Protein AF-A0A1V4GYP7-F1 (afdb_monomer_lite)

Foldseek 3Di:
DDPVVQVVQLVVLLVVCVVDVPQADLPQFLNRLQRNQCSSRVVPPPFDHGSAFDDQDPDFPWDFPVVQDPDTDTQGADNHQDRVVLRVLRVVLLVQLVVDPDPVSNVVSLVVNLLNQLSSVGGPDCSVVSSVSSSCSSCVVSVHHDDCPVCVVVVSVVVLVSSLSSQVVVCVVPVVPPSNVVSVVVVVVVDDPDPPDD

Organism: Moraxella lacunata (NCBI:txid477)

Sequence (198 aa):
MNQEEIEKLAYLRGLEIAERKDLINQTFDLKHLKSIHTYLFQDSQTERVAGSFRPVREDVHSKNRNETYSVRKPFYYEPLPNESKVDSIIKQANENLGQTQSPKKKIEILSNLYADLDYQHPFVEGNSRTIRTFLEHIAQNHGIELDWRSTAQNKDEFYRARDFEIAKRNNEINPTNDIEAYMLEEAKRYNTQDYIAT

InterPro domains:
  IPR003812 Fido domain [PF02661] (28-138)
  IPR003812 Fido domain [PS51459] (28-185)
  IPR036597 Fido-like domain superfamily [G3DSA:1.10.3290.10] (1-196)
  IPR036597 Fido-like domain superfamily [SSF140931] (5-185)

Radius of gyration: 17.16 Å; chains: 1; bounding box: 41×41×45 Å

Structure (mmCIF, N/CA/C/O backbone):
data_AF-A0A1V4GYP7-F1
#
_entry.id   AF-A0A1V4GYP7-F1
#
loop_
_atom_site.group_PDB
_atom_site.id
_atom_site.type_symbol
_atom_site.label_atom_id
_atom_site.label_alt_id
_atom_site.label_comp_id
_atom_site.label_asym_id
_atom_site.label_entity_id
_atom_site.label_seq_id
_atom_site.pdbx_PDB_ins_code
_atom_site.Cartn_x
_atom_site.Cartn_y
_atom_site.Cartn_z
_atom_site.occupancy
_atom_site.B_iso_or_equiv
_atom_site.auth_seq_id
_atom_site.auth_comp_id
_atom_site.auth_asym_id
_atom_site.auth_atom_id
_atom_site.pdbx_PDB_model_num
ATOM 1 N N . MET A 1 1 ? 1.840 -4.906 -25.917 1.00 78.31 1 MET A N 1
ATOM 2 C CA . MET A 1 1 ? 0.990 -3.930 -25.218 1.00 78.31 1 MET A CA 1
ATOM 3 C C . MET A 1 1 ? 1.853 -2.740 -24.849 1.00 78.31 1 MET A C 1
ATOM 5 O O . MET A 1 1 ? 2.973 -2.959 -24.396 1.00 78.31 1 MET A O 1
ATOM 9 N N . ASN A 1 2 ? 1.407 -1.523 -25.134 1.00 85.06 2 ASN A N 1
ATOM 10 C CA . ASN A 1 2 ? 2.108 -0.310 -24.715 1.00 85.06 2 ASN A CA 1
ATOM 11 C C . ASN A 1 2 ? 1.733 0.063 -23.264 1.00 85.06 2 ASN A C 1
ATOM 13 O O . ASN A 1 2 ? 0.833 -0.534 -22.675 1.00 85.06 2 ASN A O 1
ATOM 17 N N . GLN A 1 3 ? 2.431 1.041 -22.684 1.00 81.69 3 GLN A N 1
ATOM 18 C CA . GLN A 1 3 ? 2.203 1.462 -21.298 1.00 81.69 3 GLN A CA 1
ATOM 19 C C . GLN A 1 3 ? 0.771 1.969 -21.057 1.00 81.69 3 GLN A C 1
ATOM 21 O O . GLN A 1 3 ? 0.163 1.649 -20.042 1.00 81.69 3 GLN A O 1
ATOM 26 N N . GLU A 1 4 ? 0.209 2.722 -22.003 1.00 86.94 4 GLU A N 1
ATOM 27 C CA . GLU A 1 4 ? -1.138 3.291 -21.888 1.00 86.94 4 GLU A CA 1
ATOM 28 C C . GLU A 1 4 ? -2.218 2.196 -21.832 1.00 86.94 4 GLU A C 1
ATOM 30 O O . GLU A 1 4 ? -3.169 2.274 -21.055 1.00 86.94 4 GLU A O 1
ATOM 35 N N . GLU A 1 5 ? -2.067 1.146 -22.637 1.00 88.88 5 GLU A N 1
ATOM 36 C CA . GLU A 1 5 ? -2.944 -0.025 -22.627 1.00 88.88 5 GLU A CA 1
ATOM 37 C C . GLU A 1 5 ? -2.865 -0.777 -21.289 1.00 88.88 5 GLU A C 1
ATOM 39 O O . GLU A 1 5 ? -3.903 -1.134 -20.731 1.00 88.88 5 GLU A O 1
ATOM 44 N N . ILE A 1 6 ? -1.658 -0.954 -20.736 1.00 86.06 6 ILE A N 1
ATOM 45 C CA . ILE A 1 6 ? -1.454 -1.581 -19.418 1.00 86.06 6 ILE A CA 1
ATOM 46 C C . ILE A 1 6 ? -2.142 -0.760 -18.325 1.00 86.06 6 ILE A C 1
ATOM 48 O O . ILE A 1 6 ? -2.836 -1.312 -17.472 1.00 86.06 6 ILE A O 1
ATOM 52 N N . GLU A 1 7 ? -1.997 0.565 -18.359 1.00 87.12 7 GLU A N 1
ATOM 53 C CA . GLU A 1 7 ? -2.627 1.460 -17.390 1.00 87.12 7 GLU A CA 1
ATOM 54 C C . GLU A 1 7 ? -4.156 1.409 -17.453 1.00 87.12 7 GLU A C 1
ATOM 56 O O . GLU A 1 7 ? -4.804 1.363 -16.403 1.00 87.12 7 GLU A O 1
ATOM 61 N N . LYS A 1 8 ? -4.731 1.359 -18.661 1.00 91.44 8 LYS A N 1
ATOM 62 C CA . LYS A 1 8 ? -6.179 1.204 -18.862 1.00 91.44 8 LYS A CA 1
ATOM 63 C C . LYS A 1 8 ? -6.687 -0.125 -18.316 1.00 91.44 8 LYS A C 1
ATOM 65 O O . LYS A 1 8 ? -7.686 -0.134 -17.600 1.00 91.44 8 LYS A O 1
ATOM 70 N N . LEU A 1 9 ? -6.009 -1.235 -18.611 1.00 92.62 9 LEU A N 1
ATOM 71 C CA . LEU A 1 9 ? -6.410 -2.546 -18.096 1.00 92.62 9 LEU A CA 1
ATOM 72 C C . LEU A 1 9 ? -6.295 -2.600 -16.572 1.00 92.62 9 LEU A C 1
ATOM 74 O O . LEU A 1 9 ? -7.254 -2.987 -15.913 1.00 92.62 9 LEU A O 1
ATOM 78 N N . ALA A 1 10 ? -5.194 -2.110 -15.997 1.00 91.38 10 ALA A N 1
ATOM 79 C CA . ALA A 1 10 ? -5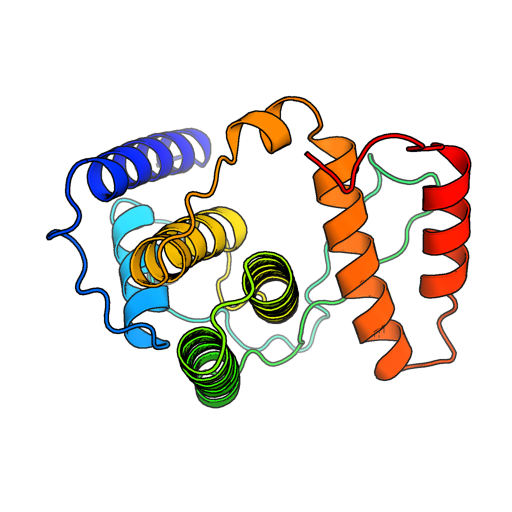.031 -2.054 -14.547 1.00 91.38 10 ALA A CA 1
ATOM 80 C C . ALA A 1 10 ? -6.115 -1.205 -13.862 1.00 91.38 10 ALA A C 1
ATOM 82 O O . ALA A 1 10 ? -6.564 -1.542 -12.766 1.00 91.38 10 ALA A O 1
ATOM 83 N N . TYR A 1 11 ? -6.566 -0.124 -14.505 1.00 91.81 11 TYR A N 1
ATOM 84 C CA . TYR A 1 11 ? -7.702 0.661 -14.024 1.00 91.81 11 TYR A CA 1
ATOM 85 C C . TYR A 1 11 ? -9.004 -0.153 -14.026 1.00 91.81 11 TYR A C 1
ATOM 87 O O . TYR A 1 11 ? -9.684 -0.201 -13.002 1.00 91.81 11 TYR A O 1
ATOM 95 N N . LEU A 1 12 ? -9.317 -0.848 -15.126 1.00 94.88 12 LEU A N 1
ATOM 96 C CA . LEU A 1 12 ? -10.501 -1.712 -15.216 1.00 94.88 12 LEU A CA 1
ATOM 97 C C . LEU A 1 12 ? -10.468 -2.838 -14.172 1.00 94.88 12 LEU A C 1
ATOM 99 O O . LEU A 1 12 ? -11.463 -3.066 -13.490 1.00 94.88 12 LEU A O 1
ATOM 103 N N . ARG A 1 13 ? -9.312 -3.479 -13.965 1.00 95.44 13 ARG A N 1
ATOM 104 C CA . ARG A 1 13 ? -9.128 -4.486 -12.905 1.00 95.44 13 ARG A CA 1
ATOM 105 C C . ARG A 1 13 ? -9.343 -3.913 -11.507 1.00 95.44 13 ARG A C 1
ATOM 107 O O . ARG A 1 13 ? -9.887 -4.598 -10.647 1.00 95.44 13 ARG A O 1
ATOM 114 N N . GLY A 1 14 ? -8.947 -2.662 -11.278 1.00 93.69 14 GLY A N 1
ATOM 115 C CA . GLY A 1 14 ? -9.235 -1.958 -10.029 1.00 93.69 14 GLY A CA 1
ATOM 116 C C . GLY A 1 14 ? -10.736 -1.783 -9.787 1.00 93.69 14 GLY A C 1
ATOM 117 O O . GLY A 1 14 ? -11.198 -2.020 -8.674 1.00 93.69 14 GLY A O 1
ATOM 118 N N . LEU A 1 15 ? -11.500 -1.437 -10.829 1.00 93.56 15 LEU A N 1
ATOM 119 C CA . LEU A 1 15 ? -12.963 -1.347 -10.745 1.00 93.56 15 LEU A CA 1
ATOM 120 C C . LEU A 1 15 ? -13.599 -2.711 -10.445 1.00 93.56 15 LEU A C 1
ATOM 122 O O . LEU A 1 15 ? -14.465 -2.797 -9.580 1.00 93.56 15 LEU A O 1
ATOM 126 N N . GLU A 1 16 ? -13.125 -3.782 -11.087 1.00 95.94 16 GLU A N 1
ATOM 127 C CA . GLU A 1 16 ? -13.601 -5.145 -10.812 1.00 95.94 16 GLU A CA 1
ATOM 128 C C . GLU A 1 16 ? -13.397 -5.536 -9.340 1.00 95.94 16 GLU A C 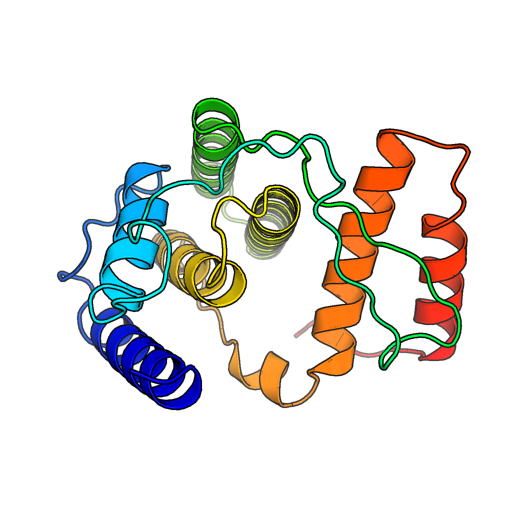1
ATOM 130 O O . GLU A 1 16 ? -14.320 -6.058 -8.718 1.00 95.94 16 GLU A O 1
ATOM 135 N N . ILE A 1 17 ? -12.220 -5.253 -8.764 1.00 95.00 17 ILE A N 1
ATOM 136 C CA . ILE A 1 17 ? -11.942 -5.507 -7.338 1.00 95.00 17 ILE A CA 1
ATOM 137 C C . ILE A 1 17 ? -12.906 -4.712 -6.444 1.00 95.00 17 ILE A C 1
ATOM 139 O O . ILE A 1 17 ? -13.434 -5.259 -5.474 1.00 95.00 17 ILE A O 1
ATOM 143 N N . ALA A 1 18 ? -13.151 -3.438 -6.768 1.00 90.25 18 ALA A N 1
ATOM 144 C CA . ALA A 1 18 ? -14.035 -2.575 -5.988 1.00 90.25 18 ALA A CA 1
ATOM 145 C C . ALA A 1 18 ? -15.497 -3.064 -5.998 1.00 90.25 18 ALA A C 1
ATOM 147 O O . ALA A 1 18 ? -16.177 -2.999 -4.972 1.00 90.25 18 ALA A O 1
ATOM 148 N N . GLU A 1 19 ? -15.971 -3.587 -7.132 1.00 91.62 19 GLU A N 1
ATOM 149 C CA . GLU A 1 19 ? -17.322 -4.143 -7.274 1.00 91.62 19 GLU A CA 1
ATOM 150 C C . GLU A 1 19 ? -17.453 -5.549 -6.672 1.00 91.62 19 GLU A C 1
ATOM 152 O O . GLU A 1 19 ? -18.499 -5.898 -6.117 1.00 91.62 19 GLU A O 1
ATOM 157 N N . ARG A 1 20 ? -16.397 -6.366 -6.758 1.00 91.75 20 ARG A N 1
ATOM 158 C CA . ARG A 1 20 ? -16.410 -7.778 -6.363 1.00 91.75 20 ARG A CA 1
ATOM 159 C C . ARG A 1 20 ? -15.328 -8.109 -5.344 1.00 91.75 20 ARG A C 1
ATOM 161 O O . ARG A 1 20 ? -14.237 -8.585 -5.661 1.00 91.75 20 ARG A O 1
ATOM 168 N N . LYS A 1 21 ? -15.696 -7.962 -4.072 1.00 78.19 21 LYS A N 1
ATOM 169 C CA . LYS A 1 21 ? -14.813 -8.238 -2.927 1.00 78.19 21 LYS A CA 1
ATOM 170 C C . LYS A 1 21 ? -14.395 -9.709 -2.793 1.00 78.19 21 LYS A C 1
ATOM 172 O O . LYS A 1 21 ? -13.440 -9.990 -2.079 1.00 78.19 21 LYS A O 1
ATOM 177 N N . ASP A 1 22 ? -15.092 -10.633 -3.457 1.00 87.31 22 ASP A N 1
ATOM 178 C CA . ASP A 1 22 ? -14.805 -12.074 -3.471 1.00 87.31 22 ASP A CA 1
ATOM 179 C C . ASP A 1 22 ? -13.685 -12.473 -4.446 1.00 87.31 22 ASP A C 1
ATOM 181 O O . ASP A 1 22 ? -13.168 -13.586 -4.351 1.00 87.31 22 ASP A O 1
ATOM 185 N N . LEU A 1 23 ? -13.282 -11.582 -5.364 1.00 93.69 23 LEU A N 1
ATOM 186 C CA . LEU A 1 23 ? -12.232 -11.864 -6.353 1.00 93.69 23 LEU A CA 1
ATOM 187 C C . LEU A 1 23 ? -10.870 -12.140 -5.715 1.00 93.69 23 LEU A C 1
ATOM 189 O O . LEU A 1 23 ? -10.072 -12.911 -6.250 1.00 93.69 23 LEU A O 1
ATOM 193 N N . ILE A 1 24 ? -10.592 -11.492 -4.585 1.00 94.88 24 ILE A N 1
ATOM 194 C CA . ILE A 1 24 ? -9.315 -11.581 -3.888 1.00 94.88 24 ILE A CA 1
ATOM 195 C C . ILE A 1 24 ? -9.586 -11.920 -2.432 1.00 94.88 24 ILE A C 1
ATOM 197 O O . ILE A 1 24 ? -10.289 -11.198 -1.731 1.00 94.88 24 ILE A O 1
ATOM 201 N N . ASN A 1 25 ? -8.975 -13.005 -1.958 1.00 94.50 25 ASN A N 1
ATOM 202 C CA . ASN A 1 25 ? -9.065 -13.366 -0.552 1.00 94.50 25 ASN A CA 1
ATOM 203 C C . ASN A 1 25 ? -8.350 -12.316 0.314 1.00 94.50 25 ASN A C 1
ATOM 205 O O . ASN A 1 25 ? -7.145 -12.092 0.166 1.00 94.50 25 ASN A O 1
ATOM 209 N N . GLN A 1 26 ? -9.091 -11.695 1.229 1.00 94.81 26 GLN A N 1
ATOM 210 C CA . GLN A 1 26 ? -8.607 -10.597 2.060 1.00 94.81 26 GLN A CA 1
ATOM 211 C C . GLN A 1 26 ? -7.942 -11.125 3.336 1.00 94.81 26 GLN A C 1
ATOM 213 O O . GLN A 1 26 ? -8.471 -11.010 4.434 1.00 94.81 26 GLN A O 1
ATOM 218 N N . THR A 1 27 ? -6.764 -11.733 3.194 1.00 96.69 27 THR A N 1
ATOM 219 C CA . THR A 1 27 ? -6.019 -12.330 4.320 1.00 96.69 27 THR A CA 1
ATOM 220 C C . THR A 1 27 ? -5.274 -11.310 5.186 1.00 96.69 27 THR A C 1
ATOM 222 O O . THR A 1 27 ? -4.740 -11.680 6.227 1.00 96.69 27 THR A O 1
ATOM 225 N N . PHE A 1 28 ? -5.255 -10.034 4.778 1.00 97.38 28 PHE A N 1
ATOM 226 C CA . PHE A 1 28 ? -4.572 -8.923 5.468 1.00 97.38 28 PHE A CA 1
ATOM 227 C C . PHE A 1 28 ? -3.120 -9.253 5.856 1.00 97.38 28 PHE A C 1
ATOM 229 O O . PHE A 1 28 ? -2.676 -8.984 6.968 1.00 97.38 28 PHE A O 1
ATOM 236 N N . ASP A 1 29 ? -2.395 -9.842 4.907 1.00 97.81 29 ASP A N 1
ATOM 237 C CA . ASP A 1 29 ? -0.989 -10.238 4.981 1.00 97.81 29 ASP A CA 1
ATOM 238 C C . ASP A 1 29 ? -0.281 -9.917 3.646 1.00 97.81 29 ASP A C 1
ATOM 240 O O . ASP A 1 29 ? -0.873 -9.345 2.720 1.00 97.81 29 ASP A O 1
ATOM 244 N N . LEU A 1 30 ? 0.992 -10.298 3.508 1.00 97.88 30 LEU A N 1
ATOM 245 C CA . LEU A 1 30 ? 1.720 -10.114 2.251 1.00 97.88 30 LEU A CA 1
ATOM 246 C C . LEU A 1 30 ? 1.064 -10.840 1.064 1.00 97.88 30 LEU A C 1
ATOM 248 O O . LEU A 1 30 ? 1.096 -10.336 -0.063 1.00 97.88 30 LEU A O 1
ATOM 252 N N . LYS A 1 31 ? 0.466 -12.017 1.283 1.00 97.44 31 LYS A N 1
ATOM 253 C CA . LYS A 1 31 ? -0.194 -12.782 0.216 1.00 97.44 31 LYS A CA 1
ATOM 254 C C . LYS A 1 31 ? -1.352 -11.985 -0.376 1.00 97.44 31 LYS A C 1
ATOM 256 O O . LYS A 1 31 ? -1.508 -11.967 -1.599 1.00 97.44 31 LYS A O 1
ATOM 261 N N . HIS A 1 32 ? -2.117 -11.294 0.461 1.00 97.94 32 HIS A N 1
ATOM 262 C CA . HIS A 1 32 ? -3.179 -10.401 0.018 1.00 97.94 32 HIS A CA 1
ATOM 263 C C . HIS A 1 32 ? -2.628 -9.249 -0.840 1.00 97.94 32 HIS A C 1
ATOM 265 O O . HIS A 1 32 ? -3.107 -9.046 -1.957 1.00 97.94 32 HIS A O 1
ATOM 271 N N . LEU A 1 33 ? -1.565 -8.566 -0.393 1.00 98.06 33 LEU A N 1
ATOM 272 C CA . LEU A 1 33 ? -0.926 -7.484 -1.159 1.00 98.06 33 LEU A CA 1
ATOM 273 C C . LEU A 1 33 ? -0.429 -7.966 -2.538 1.00 98.06 33 LEU A C 1
ATOM 275 O O . LEU A 1 33 ? -0.694 -7.329 -3.559 1.00 98.06 33 LEU A O 1
ATOM 279 N N . LYS A 1 34 ? 0.250 -9.121 -2.586 1.00 96.75 34 LYS A N 1
ATOM 280 C CA . LYS A 1 34 ? 0.726 -9.733 -3.841 1.00 96.75 34 LYS A CA 1
ATOM 281 C C . LYS A 1 34 ? -0.434 -10.157 -4.743 1.00 96.75 34 LYS A C 1
ATOM 283 O O . LYS A 1 34 ? -0.325 -10.016 -5.958 1.00 96.75 34 LYS A O 1
ATOM 288 N N . SER A 1 35 ? -1.544 -10.635 -4.177 1.00 97.00 35 SER A N 1
ATOM 289 C CA . SER A 1 35 ? -2.732 -11.041 -4.945 1.00 97.00 35 SER A CA 1
ATOM 290 C C . SER A 1 35 ? -3.402 -9.847 -5.624 1.00 97.00 35 SER A C 1
ATOM 292 O O . SER A 1 35 ? -3.755 -9.943 -6.795 1.00 97.00 35 SER A O 1
ATOM 294 N N . ILE A 1 36 ? -3.484 -8.700 -4.940 1.00 97.38 36 ILE A N 1
ATOM 295 C CA . ILE A 1 36 ? -3.946 -7.438 -5.538 1.00 97.38 36 ILE A CA 1
ATOM 296 C C . ILE A 1 36 ? -3.049 -7.044 -6.705 1.00 97.38 36 ILE A C 1
ATOM 298 O O . ILE A 1 36 ? -3.549 -6.827 -7.805 1.00 97.38 36 ILE A O 1
ATOM 302 N N . HIS A 1 37 ? -1.729 -7.007 -6.506 1.00 96.25 37 HIS A N 1
ATOM 303 C CA . HIS A 1 37 ? -0.816 -6.669 -7.597 1.00 96.25 37 HIS A CA 1
ATOM 304 C C . HIS A 1 37 ? -0.937 -7.654 -8.765 1.00 96.25 37 HIS A C 1
ATOM 306 O O . HIS A 1 37 ? -0.919 -7.261 -9.928 1.00 96.25 37 HIS A O 1
ATOM 312 N N . THR A 1 38 ? -1.048 -8.947 -8.466 1.00 94.94 38 THR A N 1
ATOM 313 C CA . THR A 1 38 ? -1.203 -9.982 -9.491 1.00 94.94 38 THR A CA 1
ATOM 314 C C . THR A 1 38 ? -2.450 -9.715 -10.319 1.00 94.94 38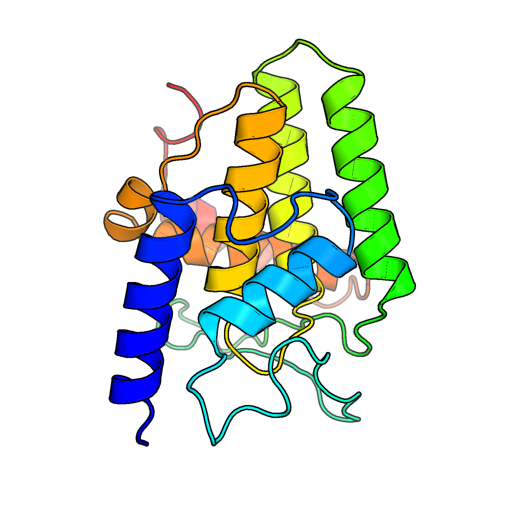 THR A C 1
ATOM 316 O O . THR A 1 38 ? -2.360 -9.691 -11.537 1.00 94.94 38 THR A O 1
ATOM 319 N N . TYR A 1 39 ? -3.585 -9.441 -9.672 1.00 95.69 39 TYR A N 1
ATOM 320 C CA . TYR A 1 39 ? -4.853 -9.203 -10.353 1.00 95.69 39 TYR A CA 1
ATOM 321 C C . TYR A 1 39 ? -4.857 -7.905 -11.168 1.00 95.69 39 TYR A C 1
ATOM 323 O O . TYR A 1 39 ? -5.304 -7.900 -12.314 1.00 95.69 39 TYR A O 1
ATOM 331 N N . LEU A 1 40 ? -4.334 -6.812 -10.602 1.00 94.31 40 LEU A N 1
ATOM 332 C CA . LEU A 1 40 ? -4.276 -5.511 -11.274 1.00 94.31 40 LEU A CA 1
ATOM 333 C C . LEU A 1 40 ? -3.436 -5.557 -12.555 1.00 94.31 40 LEU A C 1
ATOM 335 O O . LEU A 1 40 ? -3.785 -4.910 -13.535 1.00 94.31 40 LEU A O 1
ATOM 339 N N . PHE A 1 41 ? -2.342 -6.320 -12.552 1.00 92.31 41 PHE A N 1
ATOM 340 C CA . PHE A 1 41 ? -1.368 -6.339 -13.646 1.00 92.31 41 PHE A CA 1
ATOM 341 C C . PHE A 1 41 ? -1.338 -7.673 -14.406 1.00 92.31 41 PHE A C 1
ATOM 343 O O . PHE A 1 41 ? -0.395 -7.921 -15.154 1.00 92.31 41 PHE A O 1
ATOM 350 N N . GLN A 1 42 ? -2.362 -8.524 -14.250 1.00 91.00 42 GLN A N 1
ATOM 351 C CA . GLN A 1 42 ? -2.420 -9.864 -14.860 1.00 91.00 42 GLN A CA 1
ATOM 352 C C . GLN A 1 42 ? -2.361 -9.842 -16.392 1.00 91.00 42 GLN A C 1
ATOM 354 O O . GLN A 1 42 ? -1.882 -10.790 -17.008 1.00 91.00 42 GLN A O 1
ATOM 359 N N . ASP A 1 43 ? -2.835 -8.755 -17.003 1.00 88.88 43 ASP A N 1
ATOM 360 C CA . ASP A 1 43 ? -2.866 -8.596 -18.454 1.00 88.88 43 ASP A CA 1
ATOM 361 C C . ASP A 1 43 ? -1.546 -8.016 -19.011 1.00 88.88 43 ASP A C 1
ATOM 363 O O . ASP A 1 43 ? -1.340 -7.986 -20.224 1.00 88.88 43 ASP A O 1
ATOM 367 N N . SER A 1 44 ? -0.623 -7.568 -18.149 1.00 81.44 44 SER A N 1
ATOM 368 C CA . SER A 1 44 ? 0.658 -6.997 -18.576 1.00 81.44 44 SER A CA 1
ATOM 369 C C . SER A 1 44 ? 1.636 -8.079 -19.035 1.00 81.44 44 SER A C 1
ATOM 371 O O . SER A 1 44 ? 1.927 -9.034 -18.320 1.00 81.44 44 SER A O 1
ATOM 373 N N . GLN A 1 45 ? 2.202 -7.896 -20.230 1.00 68.06 45 GLN A N 1
ATOM 374 C CA . GLN A 1 45 ? 3.231 -8.783 -20.795 1.00 68.06 45 GLN A CA 1
ATOM 375 C C . GLN A 1 45 ? 4.661 -8.261 -20.577 1.00 68.06 45 GLN A C 1
ATOM 377 O O . GLN A 1 45 ? 5.627 -8.926 -20.950 1.00 68.06 45 GLN A O 1
ATOM 382 N N . THR A 1 46 ? 4.808 -7.055 -20.024 1.00 63.75 46 THR A N 1
ATOM 383 C CA . THR A 1 46 ? 6.084 -6.325 -19.936 1.00 63.75 46 THR A CA 1
ATOM 384 C C . THR A 1 46 ? 6.552 -6.102 -18.503 1.00 63.75 46 THR A C 1
ATOM 386 O O . THR A 1 46 ? 7.736 -5.846 -18.281 1.00 63.75 46 THR A O 1
ATOM 389 N N . GLU A 1 47 ? 5.659 -6.208 -17.518 1.00 57.41 47 GLU A N 1
ATOM 390 C CA . GLU A 1 47 ? 6.032 -6.080 -16.114 1.00 57.41 47 GLU A CA 1
ATOM 391 C C . GLU A 1 47 ? 6.603 -7.401 -15.590 1.00 57.41 47 GLU A C 1
ATOM 393 O O . GLU A 1 47 ? 6.060 -8.482 -15.813 1.00 57.41 47 GLU A O 1
ATOM 398 N N . ARG A 1 48 ? 7.754 -7.321 -14.915 1.00 59.62 48 ARG A N 1
ATOM 399 C CA . ARG A 1 48 ? 8.439 -8.479 -14.328 1.00 59.62 48 ARG A CA 1
ATOM 400 C C . ARG A 1 48 ? 7.474 -9.177 -13.361 1.00 59.62 48 ARG A C 1
ATOM 402 O O . ARG A 1 48 ? 7.218 -8.629 -12.302 1.00 59.62 48 ARG A O 1
ATOM 409 N N . VAL A 1 49 ? 6.947 -10.336 -13.774 1.00 74.75 49 VAL A N 1
ATOM 410 C CA . VAL A 1 49 ? 6.017 -11.254 -13.078 1.00 74.75 49 VAL A CA 1
ATOM 411 C C . VAL A 1 49 ? 5.114 -10.558 -12.052 1.00 74.75 49 VAL A C 1
ATOM 413 O O . VAL A 1 49 ? 5.520 -10.354 -10.910 1.00 74.75 49 VAL A O 1
ATOM 416 N N . ALA A 1 50 ? 3.873 -10.245 -12.433 1.00 81.00 50 ALA A N 1
ATOM 417 C CA . ALA A 1 50 ? 2.892 -9.625 -11.543 1.00 81.00 50 ALA A CA 1
ATOM 418 C C . ALA A 1 50 ? 2.855 -10.308 -10.158 1.00 81.00 50 ALA A C 1
ATOM 420 O O . ALA A 1 50 ? 2.849 -11.534 -10.047 1.00 81.00 50 ALA A O 1
ATOM 421 N N . GLY A 1 51 ? 2.899 -9.499 -9.097 1.00 80.62 51 GLY A N 1
ATOM 422 C CA . GLY A 1 51 ? 2.967 -9.978 -7.717 1.00 80.62 51 GLY A CA 1
ATOM 423 C C . GLY A 1 51 ? 4.374 -10.340 -7.235 1.00 80.62 51 GLY A C 1
ATOM 424 O O . GLY A 1 51 ? 4.528 -10.648 -6.057 1.00 80.62 51 GLY A O 1
ATOM 425 N N . SER A 1 52 ? 5.404 -10.277 -8.081 1.00 86.75 52 SER A N 1
ATOM 426 C CA . SER A 1 52 ? 6.796 -10.512 -7.677 1.00 86.75 52 SER A CA 1
ATOM 427 C C . SER A 1 52 ? 7.472 -9.224 -7.231 1.00 86.75 52 SER A C 1
ATOM 429 O O . SER A 1 52 ? 7.286 -8.164 -7.829 1.00 86.75 52 SER A O 1
ATOM 431 N N . PHE A 1 53 ? 8.294 -9.318 -6.186 1.00 88.94 53 PHE A N 1
ATOM 432 C CA . PHE A 1 53 ? 9.080 -8.177 -5.736 1.00 88.94 53 PHE A CA 1
ATOM 433 C C . PHE A 1 53 ? 10.080 -7.765 -6.821 1.00 88.94 53 PHE A C 1
ATOM 435 O O . PHE A 1 53 ? 10.602 -8.600 -7.569 1.00 88.94 53 PHE A O 1
ATOM 442 N N . ARG A 1 54 ? 10.371 -6.465 -6.910 1.00 84.31 54 ARG A N 1
ATOM 443 C CA . ARG A 1 54 ? 11.459 -5.974 -7.750 1.00 84.31 54 ARG A CA 1
ATOM 444 C C . ARG A 1 54 ? 12.770 -6.610 -7.280 1.00 84.31 54 ARG A C 1
ATOM 446 O O . ARG A 1 54 ? 12.960 -6.801 -6.078 1.00 84.31 54 ARG A O 1
ATOM 453 N N . PRO A 1 55 ? 13.695 -6.919 -8.200 1.00 76.56 55 PRO A N 1
ATOM 454 C CA . PRO A 1 55 ? 14.980 -7.453 -7.793 1.00 76.56 55 PRO A CA 1
ATOM 455 C C . PRO A 1 55 ? 15.737 -6.426 -6.957 1.00 76.56 55 PRO A C 1
ATOM 457 O O . PRO A 1 55 ? 15.606 -5.213 -7.166 1.00 76.56 55 PRO A O 1
ATOM 460 N N . VAL A 1 56 ? 16.572 -6.945 -6.062 1.00 66.81 56 VAL A N 1
ATOM 461 C CA . VAL A 1 56 ? 17.641 -6.176 -5.433 1.00 66.81 56 VAL A CA 1
ATOM 462 C C . VAL A 1 56 ? 18.472 -5.540 -6.539 1.00 66.81 56 VAL A C 1
ATOM 464 O O . VAL A 1 56 ? 18.906 -6.229 -7.465 1.00 66.81 56 VAL A O 1
ATOM 467 N N . ARG A 1 57 ? 18.666 -4.227 -6.461 1.00 57.53 57 ARG A N 1
ATOM 468 C CA . ARG A 1 57 ? 19.625 -3.536 -7.312 1.00 57.53 57 ARG A CA 1
ATOM 469 C C . ARG A 1 57 ? 20.762 -2.992 -6.458 1.00 57.53 57 ARG A C 1
ATOM 471 O O . ARG A 1 57 ? 20.546 -2.623 -5.309 1.00 57.53 57 ARG A O 1
ATOM 478 N N . GLU A 1 58 ? 21.960 -2.963 -7.032 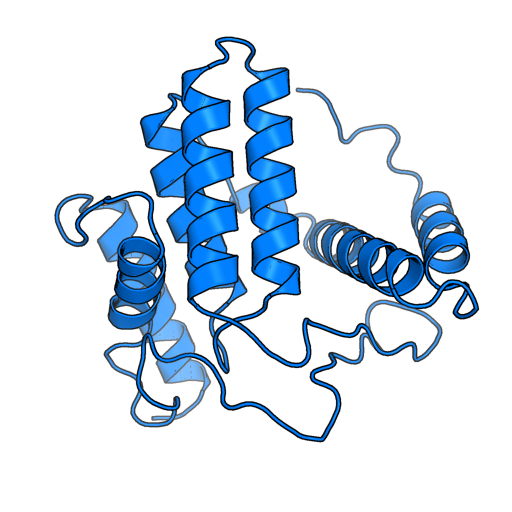1.00 41.16 58 GLU A N 1
ATOM 479 C CA . GLU A 1 58 ? 23.124 -2.295 -6.436 1.00 41.16 58 GLU A CA 1
ATOM 480 C C . GLU A 1 58 ? 23.011 -0.764 -6.547 1.00 41.16 58 GLU A C 1
ATOM 482 O O . GLU A 1 58 ? 23.636 -0.041 -5.774 1.00 41.16 58 GLU A O 1
ATOM 487 N N . ASP A 1 59 ? 22.192 -0.263 -7.484 1.00 46.03 59 ASP A N 1
ATOM 488 C CA . ASP A 1 59 ? 21.868 1.153 -7.622 1.00 46.03 59 ASP A CA 1
ATOM 489 C C . ASP A 1 59 ? 20.649 1.556 -6.780 1.00 46.03 59 ASP A C 1
ATOM 491 O O . ASP A 1 59 ? 19.756 0.771 -6.453 1.00 46.03 59 ASP A O 1
ATOM 495 N N . VAL A 1 60 ? 20.616 2.833 -6.410 1.00 54.41 60 VAL A N 1
ATOM 496 C CA . VAL A 1 60 ? 19.534 3.403 -5.617 1.00 54.41 60 VAL A CA 1
ATOM 497 C C . VAL A 1 60 ? 18.219 3.371 -6.394 1.00 54.41 60 VAL A C 1
ATOM 499 O O . VAL A 1 60 ? 18.078 4.036 -7.426 1.00 54.41 60 VAL A O 1
ATOM 502 N N . HIS A 1 61 ? 17.198 2.720 -5.829 1.00 60.94 61 HIS A N 1
ATOM 503 C CA . HIS A 1 61 ? 15.828 2.921 -6.285 1.00 60.94 61 HIS A CA 1
ATOM 504 C C . HIS A 1 61 ? 15.329 4.285 -5.800 1.00 60.94 61 HIS A C 1
ATOM 506 O O . HIS A 1 61 ? 14.916 4.448 -4.652 1.00 60.94 61 HIS A O 1
ATOM 512 N N . SER A 1 62 ? 15.396 5.278 -6.684 1.00 61.28 62 SER A N 1
ATOM 513 C CA . SER A 1 62 ? 14.925 6.631 -6.408 1.00 61.28 62 SER A CA 1
ATOM 514 C C . SER A 1 62 ? 13.977 7.123 -7.481 1.00 61.28 62 SER A C 1
ATOM 516 O O . SER A 1 62 ? 14.025 6.700 -8.639 1.00 61.28 62 SER A O 1
ATOM 518 N N . LYS A 1 63 ? 13.117 8.065 -7.097 1.00 63.91 63 LYS A N 1
ATOM 519 C CA . LYS A 1 63 ? 12.420 8.906 -8.064 1.00 63.91 63 LYS A CA 1
ATOM 520 C C . LYS A 1 63 ? 12.929 10.335 -7.955 1.00 63.91 63 LYS A C 1
ATOM 522 O O . LYS A 1 63 ? 12.978 10.907 -6.870 1.00 63.91 63 LYS A O 1
ATOM 527 N N . ASN A 1 64 ? 13.274 10.908 -9.104 1.00 58.88 64 ASN A N 1
ATOM 528 C CA . ASN A 1 64 ? 13.532 12.338 -9.225 1.00 58.88 64 ASN A CA 1
ATOM 529 C C . ASN A 1 64 ? 12.185 13.072 -9.306 1.00 58.88 64 ASN A C 1
ATOM 531 O O . ASN A 1 64 ? 11.296 12.644 -10.042 1.00 58.88 64 ASN A O 1
ATOM 535 N N . ARG A 1 65 ? 12.033 14.166 -8.558 1.00 62.06 65 ARG A N 1
ATOM 536 C CA . ARG A 1 65 ? 10.797 14.967 -8.479 1.00 62.06 65 ARG A CA 1
ATOM 537 C C . ARG A 1 65 ? 10.998 16.371 -9.051 1.00 62.06 65 ARG A C 1
ATOM 539 O O . ARG A 1 65 ? 10.657 17.368 -8.425 1.00 62.06 65 ARG A O 1
ATOM 546 N N . ASN A 1 66 ? 11.581 16.437 -10.246 1.00 53.44 66 ASN A N 1
ATOM 547 C CA . ASN A 1 66 ? 11.986 17.694 -10.886 1.00 53.44 66 ASN A CA 1
ATOM 548 C C . ASN A 1 66 ? 10.809 18.640 -11.189 1.00 53.44 66 ASN A C 1
ATOM 550 O O . ASN A 1 66 ? 11.016 19.837 -11.318 1.00 53.44 66 ASN A O 1
ATOM 554 N N . GLU A 1 67 ? 9.595 18.106 -11.321 1.00 53.91 67 GLU A N 1
ATOM 555 C CA . GLU A 1 67 ? 8.386 18.888 -11.615 1.00 53.91 67 GLU A CA 1
ATOM 556 C C . GLU A 1 67 ? 7.698 19.406 -10.343 1.00 53.91 67 GLU A C 1
ATOM 558 O O . GLU A 1 67 ? 6.903 20.337 -10.406 1.00 53.91 67 GLU A O 1
ATOM 563 N N . THR A 1 68 ? 8.012 18.826 -9.179 1.00 56.59 68 THR A N 1
ATOM 564 C CA . THR A 1 68 ? 7.326 19.115 -7.909 1.00 56.59 68 THR A CA 1
ATOM 565 C C . THR A 1 68 ? 8.127 20.056 -7.002 1.00 56.59 68 THR A C 1
ATOM 567 O O . THR A 1 68 ? 7.524 20.772 -6.198 1.00 56.59 68 THR A O 1
ATOM 570 N N . TYR A 1 69 ? 9.461 20.076 -7.139 1.00 60.50 69 TYR A N 1
ATOM 571 C CA . TYR A 1 69 ? 10.377 20.847 -6.289 1.00 60.50 69 TYR A CA 1
ATOM 572 C C . TYR A 1 69 ? 11.427 21.611 -7.100 1.00 60.50 69 TYR A C 1
ATOM 574 O O . TYR A 1 69 ? 11.932 21.124 -8.110 1.00 60.50 69 TYR A O 1
ATOM 582 N N . SER A 1 70 ? 11.837 22.775 -6.591 1.00 54.47 70 SER A N 1
ATOM 583 C CA . SER A 1 70 ? 12.837 23.657 -7.218 1.00 54.47 70 SER A CA 1
ATOM 584 C C . SER A 1 70 ? 14.275 23.117 -7.191 1.00 54.47 70 SER A C 1
ATOM 586 O O . SER A 1 70 ? 15.170 23.731 -7.770 1.00 54.47 70 SER A O 1
ATOM 588 N N . VAL A 1 71 ? 14.534 21.998 -6.501 1.00 53.69 71 VAL A N 1
ATOM 589 C CA . VAL A 1 71 ? 15.868 21.394 -6.365 1.00 53.69 71 VAL A CA 1
ATOM 590 C C . VAL A 1 71 ? 15.796 19.893 -6.633 1.00 53.69 71 VAL A C 1
ATOM 592 O O . VAL A 1 71 ? 14.917 19.192 -6.133 1.00 53.69 71 VAL A O 1
ATOM 595 N N . ARG A 1 72 ? 16.772 19.373 -7.385 1.00 55.09 72 ARG A N 1
ATOM 596 C CA . ARG A 1 72 ? 16.920 17.937 -7.644 1.00 55.09 72 ARG A CA 1
ATOM 597 C C . ARG A 1 72 ? 17.423 17.227 -6.384 1.00 55.09 72 ARG A C 1
ATOM 599 O O . ARG A 1 72 ? 18.630 17.162 -6.158 1.00 55.09 72 ARG A O 1
ATOM 606 N N . LYS A 1 73 ? 16.512 16.678 -5.580 1.00 63.00 73 LYS A N 1
ATOM 607 C CA . LYS A 1 73 ? 16.854 15.750 -4.493 1.00 63.00 73 LYS A CA 1
ATOM 608 C C . LYS A 1 73 ? 16.289 14.351 -4.788 1.00 63.00 73 LYS A C 1
ATOM 610 O O . LYS A 1 73 ? 15.096 14.237 -5.070 1.00 63.00 73 LYS A O 1
ATOM 615 N N . PRO A 1 74 ? 17.122 13.295 -4.782 1.00 63.44 74 PRO A N 1
ATOM 616 C CA . PRO A 1 74 ? 16.636 11.924 -4.893 1.00 63.44 74 PRO A CA 1
ATOM 617 C C . PRO A 1 74 ? 15.926 11.505 -3.599 1.00 63.44 74 PRO A C 1
ATOM 619 O O . PRO A 1 74 ? 16.467 11.676 -2.509 1.00 63.44 74 PRO A O 1
ATOM 622 N N . PHE A 1 75 ? 14.730 10.935 -3.736 1.00 70.12 75 PHE A N 1
ATOM 623 C CA . PHE A 1 75 ? 14.025 10.242 -2.656 1.00 70.12 75 PHE A CA 1
ATOM 624 C C . PHE A 1 75 ? 14.351 8.756 -2.749 1.00 70.12 75 PHE A C 1
ATOM 626 O O . PHE A 1 75 ? 14.125 8.157 -3.803 1.00 70.12 75 PHE A O 1
ATOM 633 N N . TYR A 1 76 ? 14.910 8.182 -1.685 1.00 74.25 76 TYR A N 1
ATOM 634 C CA . TYR A 1 76 ? 15.426 6.816 -1.677 1.00 74.25 76 TYR A CA 1
ATOM 635 C C . TYR A 1 76 ? 14.371 5.881 -1.087 1.00 74.25 76 TYR A C 1
ATOM 637 O O . TYR A 1 76 ? 14.015 6.007 0.083 1.00 74.25 76 TYR A O 1
ATOM 645 N N . TYR A 1 77 ? 13.881 4.933 -1.880 1.00 80.44 77 TYR A N 1
ATOM 646 C CA . TYR A 1 77 ? 13.086 3.820 -1.358 1.00 80.44 77 TYR A CA 1
ATOM 647 C C . TYR A 1 77 ? 14.000 2.791 -0.676 1.00 80.44 77 TYR A C 1
ATOM 649 O O . TYR A 1 77 ? 15.221 2.845 -0.838 1.00 80.44 77 TYR A O 1
ATOM 657 N N . GLU A 1 78 ? 13.419 1.841 0.059 1.00 78.62 78 GLU A N 1
ATOM 658 C CA . GLU A 1 78 ? 14.154 0.722 0.669 1.00 78.62 78 GLU A CA 1
ATOM 659 C C . GLU A 1 78 ? 15.042 0.026 -0.384 1.00 78.62 78 GLU A C 1
ATOM 661 O O . GLU A 1 78 ? 14.508 -0.512 -1.351 1.00 78.62 78 GLU A O 1
ATOM 666 N N . PRO A 1 79 ? 16.379 0.005 -0.283 1.00 71.31 79 PRO A N 1
ATOM 667 C CA . PRO A 1 79 ? 17.217 -0.620 -1.310 1.00 71.31 79 PRO A CA 1
ATOM 668 C C . PRO A 1 79 ? 16.924 -2.119 -1.479 1.00 71.31 79 PRO A C 1
ATOM 670 O O . PRO A 1 79 ? 16.939 -2.624 -2.608 1.00 71.31 79 PRO A O 1
ATOM 673 N N . LEU A 1 80 ? 16.589 -2.811 -0.384 1.00 76.06 80 LEU A N 1
ATOM 674 C CA . LEU A 1 80 ? 16.410 -4.261 -0.330 1.00 76.06 80 LEU A CA 1
ATOM 675 C C . LEU A 1 80 ? 14.989 -4.624 0.133 1.00 76.06 80 LEU A C 1
ATOM 677 O O . LEU A 1 80 ? 14.789 -4.941 1.308 1.00 76.06 80 LEU A O 1
ATOM 681 N N . PRO A 1 81 ? 13.981 -4.602 -0.762 1.00 74.00 81 PRO A N 1
ATOM 682 C CA . PRO A 1 81 ? 12.616 -4.935 -0.378 1.00 74.00 81 PRO A CA 1
ATOM 683 C C . PRO A 1 81 ? 12.567 -6.384 0.114 1.00 74.00 81 PRO A C 1
ATOM 685 O O . PRO A 1 81 ? 12.970 -7.314 -0.586 1.00 74.00 81 PRO A O 1
ATOM 688 N N . ASN A 1 82 ? 12.083 -6.572 1.338 1.00 86.75 82 ASN A N 1
ATOM 689 C CA . ASN A 1 82 ? 12.108 -7.854 2.031 1.00 86.75 82 ASN A CA 1
ATOM 690 C C . ASN A 1 82 ? 10.677 -8.323 2.314 1.00 86.75 82 ASN A C 1
ATOM 692 O O . ASN A 1 82 ? 9.921 -7.640 3.003 1.00 86.75 82 ASN A O 1
ATOM 696 N N . GLU A 1 83 ? 10.309 -9.498 1.795 1.00 93.81 83 GLU A N 1
ATOM 697 C CA . GLU A 1 83 ? 8.961 -10.058 1.960 1.00 93.81 83 GLU A CA 1
ATOM 698 C C . GLU A 1 83 ? 8.573 -10.200 3.441 1.00 93.81 83 GLU A C 1
ATOM 700 O O . GLU A 1 83 ? 7.514 -9.723 3.841 1.00 93.81 83 GLU A O 1
ATOM 705 N N . SER A 1 84 ? 9.450 -10.754 4.282 1.00 94.75 84 SER A N 1
ATOM 706 C CA . SER A 1 84 ? 9.193 -10.904 5.721 1.00 94.75 84 SER A CA 1
ATOM 707 C C . SER A 1 84 ? 9.002 -9.559 6.427 1.00 94.75 84 SER A C 1
ATOM 709 O O . SER A 1 84 ? 8.180 -9.451 7.336 1.00 94.75 84 SER A O 1
ATOM 711 N N . LYS A 1 85 ? 9.734 -8.517 6.011 1.00 94.00 85 LYS A N 1
ATOM 712 C CA . LYS A 1 85 ? 9.580 -7.165 6.563 1.00 94.00 85 LYS A CA 1
ATOM 713 C C . LYS A 1 85 ? 8.231 -6.561 6.182 1.00 94.00 85 LYS A C 1
ATOM 715 O O . LYS A 1 85 ? 7.544 -6.044 7.059 1.00 94.00 85 LYS A O 1
ATOM 720 N N . VAL A 1 86 ? 7.844 -6.655 4.909 1.00 96.44 86 VAL A N 1
ATOM 721 C CA . VAL A 1 86 ? 6.543 -6.169 4.420 1.00 96.44 86 VAL A CA 1
ATOM 722 C C . VAL A 1 86 ? 5.396 -6.914 5.104 1.00 96.44 86 VAL A C 1
ATOM 724 O O . VAL A 1 86 ? 4.453 -6.283 5.575 1.00 96.44 86 VAL A O 1
ATOM 727 N N . ASP A 1 87 ? 5.494 -8.237 5.228 1.00 98.00 87 ASP A N 1
ATOM 728 C CA . ASP A 1 87 ? 4.494 -9.052 5.922 1.00 98.00 87 ASP A CA 1
ATOM 729 C C . ASP A 1 87 ? 4.363 -8.661 7.402 1.00 98.00 87 ASP A C 1
ATOM 731 O O . ASP A 1 87 ? 3.256 -8.517 7.918 1.00 98.00 87 ASP A O 1
ATOM 735 N N . SER A 1 88 ? 5.491 -8.413 8.076 1.00 97.94 88 SER A N 1
ATOM 736 C CA . SER A 1 88 ? 5.511 -7.959 9.469 1.00 97.94 88 SER A CA 1
ATOM 737 C C . SER A 1 88 ? 4.853 -6.588 9.651 1.00 97.94 88 SER A C 1
ATOM 739 O O . SER A 1 88 ? 4.051 -6.435 10.570 1.00 97.94 88 SER A O 1
ATOM 741 N N . ILE A 1 89 ? 5.141 -5.624 8.765 1.00 97.81 89 ILE A N 1
ATOM 742 C CA . ILE A 1 89 ? 4.506 -4.292 8.761 1.00 97.81 89 ILE A CA 1
ATOM 743 C C . ILE A 1 89 ? 2.983 -4.435 8.652 1.00 97.81 89 ILE A C 1
ATOM 745 O O . ILE A 1 89 ? 2.239 -3.854 9.443 1.00 97.81 89 ILE A O 1
ATOM 749 N N . ILE A 1 90 ? 2.519 -5.245 7.696 1.00 98.56 90 ILE A N 1
ATOM 750 C CA . ILE A 1 90 ? 1.091 -5.459 7.451 1.00 98.56 90 ILE A CA 1
ATOM 751 C C . ILE A 1 90 ? 0.412 -6.095 8.669 1.00 98.56 90 ILE A C 1
ATOM 753 O O . ILE A 1 90 ? -0.609 -5.586 9.137 1.00 98.56 90 ILE A O 1
ATOM 757 N N . LYS A 1 91 ? 0.978 -7.186 9.199 1.00 98.31 91 LYS A N 1
ATOM 758 C CA . LYS A 1 91 ? 0.414 -7.904 10.350 1.00 98.31 91 LYS A CA 1
ATOM 759 C C . LYS A 1 91 ? 0.330 -7.010 11.580 1.00 98.31 91 LYS A C 1
ATOM 761 O O . LYS A 1 91 ? -0.729 -6.932 12.194 1.00 98.31 91 LYS A O 1
ATOM 766 N N . GLN A 1 92 ? 1.398 -6.269 11.875 1.00 98.44 92 GLN A N 1
ATOM 767 C CA . GLN A 1 92 ? 1.426 -5.343 13.003 1.00 98.44 92 GLN A CA 1
ATOM 768 C C . GLN A 1 92 ? 0.371 -4.237 12.858 1.00 98.44 92 GLN A C 1
ATOM 770 O O . GLN A 1 92 ? -0.328 -3.921 13.821 1.00 98.44 92 GLN A O 1
ATOM 775 N N . ALA A 1 93 ? 0.213 -3.656 11.665 1.00 98.44 93 ALA A N 1
ATOM 776 C CA . ALA A 1 93 ? -0.823 -2.656 11.425 1.00 98.44 93 ALA A CA 1
ATOM 777 C C . ALA A 1 93 ? -2.235 -3.240 11.602 1.00 98.44 93 ALA A C 1
ATOM 779 O O . ALA A 1 93 ? -3.074 -2.623 12.259 1.00 98.44 93 ALA A O 1
ATOM 780 N N . ASN A 1 94 ? -2.488 -4.442 11.076 1.00 98.50 94 ASN A N 1
ATOM 781 C CA . ASN A 1 94 ? -3.780 -5.115 11.205 1.00 98.50 94 ASN A CA 1
ATOM 782 C C . ASN A 1 94 ? -4.127 -5.448 12.668 1.00 98.50 94 ASN A C 1
ATOM 784 O O . ASN A 1 94 ? -5.250 -5.206 13.111 1.00 98.50 94 ASN A O 1
ATOM 788 N N . GLU A 1 95 ? -3.156 -5.951 13.435 1.00 98.25 95 GLU A N 1
ATOM 789 C CA . GLU A 1 95 ? -3.302 -6.208 14.872 1.00 98.25 95 GLU A CA 1
ATOM 790 C C . GLU A 1 95 ? -3.616 -4.919 15.642 1.00 98.25 95 GLU A C 1
ATOM 792 O O . GLU A 1 95 ? -4.585 -4.871 16.401 1.00 98.25 95 GLU A O 1
ATOM 797 N N . ASN A 1 96 ? -2.852 -3.850 15.400 1.00 98.25 96 ASN A N 1
ATOM 798 C CA . ASN A 1 96 ? -3.051 -2.555 16.053 1.00 98.25 96 ASN A CA 1
ATOM 799 C C . ASN A 1 96 ? -4.427 -1.944 15.738 1.00 98.25 96 ASN A C 1
ATOM 801 O O . ASN A 1 96 ? -5.040 -1.331 16.614 1.00 98.25 96 ASN A O 1
ATOM 805 N N . LEU A 1 97 ? -4.933 -2.117 14.511 1.00 98.25 97 LEU A N 1
ATOM 806 C CA . LEU A 1 97 ? -6.282 -1.682 14.134 1.00 98.25 97 LEU A CA 1
ATOM 807 C C . LEU A 1 97 ? -7.361 -2.420 14.937 1.00 98.25 97 LEU A C 1
ATOM 809 O O . LEU A 1 97 ? -8.304 -1.785 15.411 1.00 98.25 97 LEU A O 1
ATOM 813 N N . GLY A 1 98 ? -7.189 -3.727 15.160 1.00 97.31 98 GLY A N 1
ATOM 814 C CA . GLY A 1 98 ? -8.104 -4.537 15.972 1.00 97.31 98 GLY A CA 1
ATOM 815 C C . GLY A 1 98 ? -8.096 -4.189 17.466 1.00 97.31 98 GLY A C 1
ATOM 816 O O . GLY A 1 98 ? -9.062 -4.473 18.171 1.00 97.31 98 GLY A O 1
ATOM 817 N N . GLN A 1 99 ? -7.034 -3.543 17.955 1.00 97.94 99 GLN A N 1
ATOM 818 C CA . GLN A 1 99 ? -6.878 -3.159 19.363 1.00 97.94 99 GLN A CA 1
ATOM 819 C C . GLN A 1 99 ? -7.477 -1.787 19.705 1.00 97.94 99 GLN A C 1
ATOM 821 O O . GLN A 1 99 ? -7.498 -1.404 20.876 1.00 97.94 99 GLN A O 1
ATOM 826 N N . THR A 1 100 ? -7.970 -1.025 18.723 1.00 96.69 100 THR A N 1
ATOM 827 C CA . THR A 1 100 ? -8.492 0.327 18.957 1.00 96.69 100 THR A CA 1
ATOM 828 C C . THR A 1 100 ? -9.870 0.551 18.349 1.00 96.69 100 THR A C 1
ATOM 830 O O . THR A 1 100 ? -10.172 0.135 17.235 1.00 96.69 100 THR A O 1
ATOM 833 N N . GLN A 1 101 ? -10.715 1.279 19.078 1.00 94.50 101 GLN A N 1
ATOM 834 C CA . GLN A 1 101 ? -12.011 1.757 18.584 1.00 94.50 101 GLN A CA 1
ATOM 835 C C . GLN A 1 101 ? -11.974 3.235 18.175 1.00 94.50 101 GLN A C 1
ATOM 837 O O . GLN A 1 101 ? -12.941 3.740 17.617 1.00 94.50 101 GLN A O 1
ATOM 842 N N . SER A 1 102 ? -10.864 3.940 18.427 1.00 96.62 102 SER A N 1
ATOM 843 C CA . SER A 1 102 ? -10.739 5.366 18.116 1.00 96.62 102 SER A CA 1
ATOM 844 C C . SER A 1 102 ? -10.573 5.582 16.608 1.00 96.62 102 SER A C 1
ATOM 846 O O . SER A 1 102 ? -9.559 5.140 16.058 1.00 96.62 102 SER A O 1
ATOM 848 N N . PRO A 1 103 ? -11.485 6.315 15.934 1.00 93.50 103 PRO A N 1
ATOM 849 C CA . PRO A 1 103 ? -11.348 6.614 14.508 1.00 93.50 103 PRO A CA 1
ATOM 850 C C . PRO A 1 103 ? -10.031 7.326 14.194 1.00 93.50 103 PRO A C 1
ATOM 852 O O . PRO A 1 103 ? -9.317 6.936 13.275 1.00 93.50 103 PRO A O 1
ATOM 855 N N . LYS A 1 104 ? -9.639 8.294 15.033 1.00 95.06 104 LYS A N 1
ATOM 856 C CA . LYS A 1 104 ? -8.366 9.010 14.895 1.00 95.06 104 LYS A CA 1
ATOM 857 C C . LYS A 1 104 ? -7.171 8.057 14.933 1.00 95.06 104 LYS A C 1
ATOM 859 O O . LYS A 1 104 ? -6.262 8.191 14.120 1.00 95.06 104 LYS A O 1
ATOM 864 N N . LYS A 1 105 ? -7.170 7.084 15.854 1.00 96.75 105 LYS A N 1
ATOM 865 C CA . LYS A 1 105 ? -6.061 6.127 15.956 1.00 96.75 105 LYS A CA 1
ATOM 866 C C . LYS A 1 105 ? -6.041 5.155 14.779 1.00 96.75 105 LYS A C 1
ATOM 868 O O . LYS A 1 105 ? -4.962 4.831 14.297 1.00 96.75 105 LYS A O 1
ATOM 873 N N . LYS A 1 106 ? -7.210 4.734 14.283 1.00 97.19 106 LYS A N 1
ATOM 874 C CA . LYS A 1 106 ? -7.307 3.919 13.063 1.00 97.19 106 LYS A CA 1
ATOM 875 C C . LYS A 1 106 ? -6.732 4.652 11.852 1.00 97.19 106 LYS A C 1
ATOM 877 O O . LYS A 1 106 ? -5.919 4.075 11.141 1.00 97.19 106 LYS A O 1
ATOM 882 N N . ILE A 1 107 ? -7.088 5.925 11.668 1.00 94.81 107 ILE A N 1
ATOM 883 C CA . ILE A 1 107 ? -6.545 6.770 10.594 1.00 94.81 107 ILE A CA 1
ATOM 884 C C . ILE A 1 107 ? -5.023 6.885 10.717 1.00 94.81 107 ILE A C 1
ATOM 886 O O . ILE A 1 107 ? -4.321 6.683 9.737 1.00 94.81 107 ILE A O 1
ATOM 890 N N . GLU A 1 108 ? -4.499 7.131 11.919 1.00 95.38 108 GLU A N 1
ATOM 891 C CA . GLU A 1 108 ? -3.051 7.192 12.156 1.00 95.38 108 GLU A CA 1
ATOM 892 C C . GLU A 1 108 ? -2.344 5.881 11.763 1.00 95.38 108 GLU A C 1
ATOM 894 O O . GLU A 1 108 ? -1.319 5.910 11.084 1.00 95.38 108 GLU A O 1
ATOM 899 N N . ILE A 1 109 ? -2.905 4.725 12.137 1.00 98.06 109 ILE A N 1
ATOM 900 C CA . ILE A 1 109 ? -2.342 3.414 11.783 1.00 98.06 109 ILE A CA 1
ATOM 901 C C . ILE A 1 109 ? -2.384 3.185 10.266 1.00 98.06 109 ILE A C 1
ATOM 903 O O . ILE A 1 109 ? -1.392 2.732 9.699 1.00 98.06 109 ILE A O 1
ATOM 907 N N . LEU A 1 110 ? -3.495 3.518 9.601 1.00 97.31 110 LEU A N 1
ATOM 908 C CA . LEU A 1 110 ? -3.636 3.389 8.145 1.00 97.31 110 LEU A CA 1
ATOM 909 C C . LEU A 1 110 ? -2.659 4.306 7.394 1.00 97.31 110 LEU A C 1
ATOM 911 O O . LEU A 1 110 ? -2.032 3.868 6.431 1.00 97.31 110 LEU A O 1
ATOM 915 N N . SER A 1 111 ? -2.479 5.545 7.854 1.00 94.69 111 SER A N 1
ATOM 916 C CA . SER A 1 111 ? -1.511 6.487 7.282 1.00 94.69 111 SER A CA 1
ATOM 917 C C . SER A 1 111 ? -0.073 5.990 7.434 1.00 94.69 111 SER A C 1
ATOM 919 O O . SER A 1 111 ? 0.692 6.024 6.470 1.00 94.69 111 SER A O 1
ATOM 921 N N . ASN A 1 112 ? 0.285 5.462 8.609 1.00 95.56 112 ASN A N 1
ATOM 922 C CA . ASN A 1 112 ? 1.607 4.873 8.835 1.00 95.56 112 ASN A CA 1
ATOM 923 C C . ASN A 1 112 ? 1.827 3.634 7.958 1.00 95.56 112 ASN A C 1
ATOM 925 O O . ASN A 1 112 ? 2.873 3.515 7.324 1.00 95.56 112 ASN A O 1
ATOM 929 N N . LEU A 1 113 ? 0.819 2.762 7.841 1.00 97.62 113 LEU A N 1
ATOM 930 C CA . LEU A 1 113 ? 0.863 1.599 6.956 1.00 97.62 113 LEU A CA 1
ATOM 931 C C . LEU A 1 113 ? 1.060 2.007 5.487 1.00 97.62 113 LEU A C 1
ATOM 933 O O . LEU A 1 113 ? 1.879 1.402 4.797 1.00 97.62 113 LEU A O 1
ATOM 937 N N . TYR A 1 114 ? 0.353 3.039 5.008 1.00 96.31 114 TYR A N 1
ATOM 938 C CA . TYR A 1 114 ? 0.570 3.586 3.664 1.00 96.31 114 TYR A CA 1
ATOM 939 C C . TYR A 1 114 ? 2.027 4.011 3.483 1.00 96.31 114 TYR A C 1
ATOM 941 O O . TYR A 1 114 ? 2.671 3.609 2.514 1.00 96.31 114 TYR A O 1
ATOM 949 N N . ALA A 1 115 ? 2.543 4.821 4.408 1.00 92.19 115 ALA A N 1
ATOM 950 C CA . ALA A 1 115 ? 3.878 5.392 4.313 1.00 92.19 115 ALA A CA 1
ATOM 951 C C . ALA A 1 115 ? 4.977 4.315 4.369 1.00 92.19 115 ALA A C 1
ATOM 953 O O . ALA A 1 115 ? 5.930 4.368 3.591 1.00 92.19 115 ALA A O 1
ATOM 954 N N . ASP A 1 116 ? 4.813 3.295 5.214 1.00 94.44 116 ASP A N 1
ATOM 955 C CA . ASP A 1 116 ? 5.742 2.168 5.301 1.00 94.44 116 ASP A CA 1
ATOM 956 C C . ASP A 1 116 ? 5.748 1.334 4.018 1.00 94.44 116 ASP A C 1
ATOM 958 O O . ASP A 1 116 ? 6.816 1.041 3.478 1.00 94.44 116 ASP A O 1
ATOM 962 N N . LEU A 1 117 ? 4.576 0.988 3.479 1.00 95.44 117 LEU A N 1
ATOM 963 C CA . LEU A 1 117 ? 4.491 0.236 2.225 1.00 95.44 117 LEU A CA 1
ATOM 964 C C . LEU A 1 117 ? 5.008 1.045 1.029 1.00 95.44 117 LEU A C 1
ATOM 966 O O . LEU A 1 117 ? 5.668 0.487 0.148 1.00 95.44 117 LEU A O 1
ATOM 970 N N . ASP A 1 118 ? 4.744 2.354 0.995 1.00 92.69 118 ASP A N 1
ATOM 971 C CA . ASP A 1 118 ? 5.233 3.230 -0.069 1.00 92.69 118 ASP A CA 1
ATOM 972 C C . ASP A 1 118 ? 6.759 3.357 -0.040 1.00 92.69 118 ASP A C 1
ATOM 974 O O . ASP A 1 118 ? 7.388 3.338 -1.100 1.00 92.69 118 ASP A O 1
ATOM 978 N N . TYR A 1 119 ? 7.348 3.412 1.160 1.00 90.88 119 TYR A N 1
ATOM 979 C CA . TYR A 1 119 ? 8.795 3.392 1.363 1.00 90.88 119 TYR A CA 1
ATOM 980 C C . TYR A 1 119 ? 9.429 2.057 0.948 1.00 90.88 119 TYR A C 1
ATOM 982 O O . TYR A 1 119 ? 10.464 2.052 0.278 1.00 90.88 119 TYR A O 1
ATOM 990 N N . GLN A 1 120 ? 8.803 0.925 1.296 1.00 90.81 120 GLN A N 1
ATOM 991 C CA . GLN A 1 120 ? 9.276 -0.403 0.885 1.00 90.81 120 GLN A CA 1
ATOM 992 C C . GLN A 1 120 ? 9.268 -0.564 -0.645 1.00 90.81 120 GLN A C 1
ATOM 994 O O . GLN A 1 120 ? 10.170 -1.188 -1.212 1.00 90.81 120 GLN A O 1
ATOM 999 N N . HIS A 1 121 ? 8.274 0.027 -1.319 1.00 90.00 121 HIS A N 1
ATOM 1000 C CA . HIS A 1 121 ? 8.137 0.046 -2.780 1.00 90.00 121 HIS A CA 1
ATOM 1001 C C . HIS A 1 121 ? 8.420 -1.333 -3.420 1.00 90.00 121 HIS A C 1
ATOM 1003 O O . HIS A 1 121 ? 9.359 -1.467 -4.216 1.00 90.00 121 HIS A O 1
ATOM 1009 N N . PRO A 1 122 ? 7.695 -2.393 -3.011 1.00 90.88 122 PRO A N 1
ATOM 1010 C CA . PRO A 1 122 ? 8.110 -3.773 -3.251 1.00 90.88 122 PRO A CA 1
ATOM 1011 C C . PRO A 1 122 ? 8.079 -4.194 -4.720 1.00 90.88 122 PRO A C 1
ATOM 1013 O O . PRO A 1 122 ? 8.832 -5.084 -5.093 1.00 90.88 122 PRO A O 1
ATOM 1016 N N . PHE A 1 123 ? 7.254 -3.581 -5.566 1.00 90.81 123 PHE A N 1
ATOM 1017 C CA . PHE A 1 123 ? 7.084 -3.971 -6.969 1.00 90.81 123 PHE A CA 1
ATOM 1018 C C . PHE A 1 123 ? 7.872 -3.062 -7.922 1.00 90.81 123 PHE A C 1
ATOM 1020 O O . PHE A 1 123 ? 8.289 -1.964 -7.549 1.00 90.81 123 PHE A O 1
ATOM 1027 N N . VAL A 1 124 ? 8.090 -3.506 -9.165 1.00 85.31 124 VAL A N 1
ATOM 1028 C CA . VAL A 1 124 ? 8.786 -2.699 -10.192 1.00 85.31 124 VAL A CA 1
ATOM 1029 C C . VAL A 1 124 ? 7.966 -1.467 -10.564 1.00 85.31 124 VAL A C 1
ATOM 1031 O O . VAL A 1 124 ? 8.503 -0.366 -10.671 1.00 85.31 124 VAL A O 1
ATOM 1034 N N . GLU A 1 125 ? 6.664 -1.663 -10.723 1.00 85.31 125 GLU A N 1
ATOM 1035 C CA . GLU A 1 125 ? 5.678 -0.636 -11.005 1.00 85.31 125 GLU A CA 1
ATOM 1036 C C . GLU A 1 125 ? 4.387 -0.970 -10.237 1.00 85.31 125 GLU A C 1
ATOM 1038 O O . GLU A 1 125 ? 4.329 -1.940 -9.493 1.00 85.31 125 GLU A O 1
ATOM 1043 N N . GLY A 1 126 ? 3.375 -0.106 -10.284 1.00 89.38 126 GLY A N 1
ATOM 1044 C CA . GLY A 1 126 ? 2.060 -0.451 -9.746 1.00 89.38 126 GLY A CA 1
ATOM 1045 C C . GLY A 1 126 ? 1.912 -0.332 -8.229 1.00 89.38 126 GLY A C 1
ATOM 1046 O O . GLY A 1 126 ? 0.792 -0.465 -7.733 1.00 89.38 126 GLY A O 1
ATOM 1047 N N . ASN A 1 127 ? 2.981 0.017 -7.500 1.00 92.50 127 ASN A N 1
ATOM 1048 C CA . ASN A 1 127 ? 2.979 0.154 -6.036 1.00 92.50 127 ASN A CA 1
ATOM 1049 C C . ASN A 1 127 ? 1.823 1.018 -5.519 1.00 92.50 127 ASN A C 1
ATOM 1051 O O . ASN A 1 127 ? 1.019 0.549 -4.724 1.00 92.50 127 ASN A O 1
ATOM 1055 N N . SER A 1 128 ? 1.662 2.251 -6.012 1.00 91.06 128 SER A N 1
ATOM 1056 C CA . SER A 1 128 ? 0.610 3.143 -5.500 1.00 91.06 128 SER A CA 1
ATOM 1057 C C . SER A 1 128 ? -0.811 2.631 -5.755 1.00 91.06 128 SER A C 1
ATOM 1059 O O . SER A 1 128 ? -1.683 2.869 -4.931 1.00 91.06 128 SER A O 1
ATOM 1061 N N . ARG A 1 129 ? -1.062 1.932 -6.870 1.00 92.38 129 ARG A N 1
ATOM 1062 C CA . ARG A 1 129 ? -2.381 1.337 -7.160 1.00 92.38 129 ARG A CA 1
ATOM 1063 C C . ARG A 1 129 ? -2.648 0.170 -6.211 1.00 92.38 129 ARG A C 1
ATOM 1065 O O . ARG A 1 129 ? -3.655 0.168 -5.519 1.00 92.38 129 ARG A O 1
ATOM 1072 N N . THR A 1 130 ? -1.677 -0.731 -6.098 1.00 96.19 130 THR A N 1
ATOM 1073 C CA . THR A 1 130 ? -1.742 -1.901 -5.215 1.00 96.19 130 THR A CA 1
ATOM 1074 C C . THR A 1 130 ? -1.929 -1.511 -3.747 1.00 96.19 130 THR A C 1
ATOM 1076 O O . THR A 1 130 ? -2.805 -2.048 -3.076 1.00 96.19 130 THR A O 1
ATOM 1079 N N . ILE A 1 131 ? -1.133 -0.558 -3.248 1.00 96.81 131 ILE A N 1
ATOM 1080 C CA . ILE A 1 131 ? -1.162 -0.120 -1.845 1.00 96.81 131 ILE A CA 1
ATOM 1081 C C . ILE A 1 131 ? -2.502 0.540 -1.507 1.00 96.81 131 ILE A C 1
ATOM 1083 O O . ILE A 1 131 ? -3.058 0.250 -0.454 1.00 96.81 131 ILE A O 1
ATOM 1087 N N . ARG A 1 132 ? -3.056 1.378 -2.396 1.00 95.00 132 ARG A N 1
ATOM 1088 C CA . ARG A 1 132 ? -4.368 2.010 -2.171 1.00 95.00 132 ARG A CA 1
ATOM 1089 C C . ARG A 1 132 ? -5.501 0.991 -2.113 1.00 95.00 132 ARG A C 1
ATOM 1091 O O . ARG A 1 132 ? -6.266 1.025 -1.158 1.00 95.00 132 ARG A O 1
ATOM 1098 N N . THR A 1 133 ? -5.553 0.051 -3.057 1.00 95.69 133 THR A N 1
ATOM 1099 C CA . THR A 1 133 ? -6.550 -1.033 -3.040 1.00 95.69 133 THR A CA 1
ATOM 1100 C C . THR A 1 133 ? -6.408 -1.905 -1.788 1.00 95.69 133 THR A C 1
ATOM 1102 O O . THR A 1 133 ? -7.395 -2.245 -1.143 1.00 95.69 133 THR A O 1
ATOM 1105 N N . PHE A 1 134 ? -5.176 -2.220 -1.373 1.00 97.88 134 PHE A N 1
ATOM 1106 C CA . PHE A 1 134 ? -4.940 -2.954 -0.128 1.00 97.88 134 PHE A CA 1
ATOM 1107 C C . PHE A 1 134 ? -5.429 -2.179 1.105 1.00 97.88 134 PHE A C 1
ATOM 1109 O O . PHE A 1 134 ? -6.056 -2.757 1.995 1.00 97.88 134 PHE A O 1
ATOM 1116 N N . LEU A 1 135 ? -5.169 -0.869 1.145 1.00 97.50 135 LEU A N 1
ATOM 1117 C CA . LEU A 1 135 ? -5.621 0.011 2.219 1.00 97.50 135 LEU A CA 1
ATOM 1118 C C . LEU A 1 135 ? -7.138 0.147 2.276 1.00 97.50 135 LEU A C 1
ATOM 1120 O O . LEU A 1 135 ? -7.685 0.165 3.370 1.00 97.50 135 LEU A O 1
ATOM 1124 N N . GLU A 1 136 ? -7.823 0.192 1.135 1.00 95.38 136 GLU A N 1
ATOM 1125 C CA . GLU A 1 136 ? -9.287 0.143 1.093 1.00 95.38 136 GLU A CA 1
ATOM 1126 C C . GLU A 1 136 ? -9.806 -1.142 1.739 1.00 95.38 136 GLU A C 1
ATOM 1128 O O . GLU A 1 136 ? -10.679 -1.076 2.600 1.00 95.38 136 GLU A O 1
ATOM 1133 N N . HIS A 1 137 ? -9.242 -2.302 1.386 1.00 96.69 137 HIS A N 1
ATOM 1134 C CA . HIS A 1 137 ? -9.671 -3.578 1.960 1.00 96.69 137 HIS A CA 1
ATOM 1135 C C . HIS A 1 137 ? -9.470 -3.616 3.482 1.00 96.69 137 HIS A C 1
ATOM 1137 O O . HIS A 1 137 ? -10.401 -3.936 4.223 1.00 96.69 137 HIS A O 1
ATOM 1143 N N . ILE A 1 138 ? -8.269 -3.276 3.970 1.00 97.62 138 ILE A N 1
ATOM 1144 C CA . ILE A 1 138 ? -7.985 -3.321 5.413 1.00 97.62 138 ILE A CA 1
ATOM 1145 C C . ILE A 1 138 ? -8.772 -2.250 6.181 1.00 97.62 138 ILE A C 1
ATOM 1147 O O . ILE A 1 138 ? -9.291 -2.537 7.256 1.00 97.62 138 ILE A O 1
ATOM 1151 N N . ALA A 1 139 ? -8.938 -1.044 5.631 1.00 96.56 139 ALA A N 1
ATOM 1152 C CA . ALA A 1 139 ? -9.741 0.006 6.250 1.00 96.56 139 ALA A CA 1
ATOM 1153 C C . ALA A 1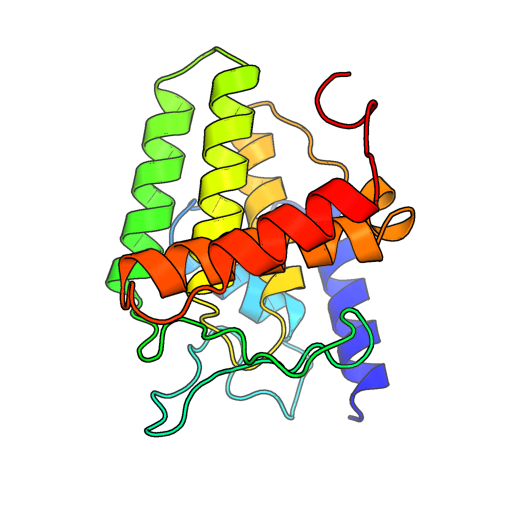 139 ? -11.207 -0.423 6.376 1.00 96.56 139 ALA A C 1
ATOM 1155 O O . ALA A 1 139 ? -11.770 -0.347 7.470 1.00 96.56 139 ALA A O 1
ATOM 1156 N N . GLN A 1 140 ? -11.793 -0.957 5.299 1.00 95.06 140 GLN A N 1
ATOM 1157 C CA . GLN A 1 140 ? -13.178 -1.429 5.292 1.00 95.06 140 GLN A CA 1
ATOM 1158 C C . GLN A 1 140 ? -13.399 -2.557 6.304 1.00 95.06 140 GLN A C 1
ATOM 1160 O O . GLN A 1 140 ? -14.393 -2.534 7.028 1.00 95.06 140 GLN A O 1
ATOM 1165 N N . ASN A 1 141 ? -12.455 -3.498 6.420 1.00 96.19 141 ASN A N 1
ATOM 1166 C CA . ASN A 1 141 ? -12.497 -4.558 7.433 1.00 96.19 141 ASN A CA 1
ATOM 1167 C C . ASN A 1 141 ? -12.533 -4.015 8.872 1.00 96.19 141 ASN A C 1
ATOM 1169 O O . ASN A 1 141 ? -13.100 -4.641 9.763 1.00 96.19 141 ASN A O 1
ATOM 1173 N N . HIS A 1 142 ? -11.970 -2.826 9.094 1.00 96.81 142 HIS A N 1
ATOM 1174 C CA . HIS A 1 142 ? -11.966 -2.136 10.386 1.00 96.81 142 HIS A CA 1
ATOM 1175 C C . HIS A 1 142 ? -13.010 -1.011 10.488 1.00 96.81 142 HIS A C 1
ATOM 1177 O O . HIS A 1 142 ? -12.946 -0.197 11.418 1.00 96.81 142 HIS A O 1
ATOM 1183 N N . GLY A 1 143 ? -13.991 -0.983 9.578 1.00 95.75 143 GLY A N 1
ATOM 1184 C CA . GLY A 1 143 ? -15.122 -0.049 9.592 1.00 95.75 143 GLY A CA 1
ATOM 1185 C C . GLY A 1 143 ? -14.779 1.380 9.162 1.00 95.75 143 GLY A C 1
ATOM 1186 O O . GLY A 1 143 ? -15.477 2.310 9.557 1.00 95.75 143 GLY A O 1
ATOM 1187 N N . ILE A 1 144 ? -13.696 1.565 8.405 1.00 95.19 144 ILE A N 1
ATOM 1188 C CA . ILE A 1 144 ? -13.275 2.851 7.841 1.00 95.19 144 ILE A CA 1
ATOM 1189 C C . ILE A 1 144 ? -13.468 2.816 6.323 1.00 95.19 144 ILE A C 1
ATOM 1191 O O . ILE A 1 144 ? -13.002 1.901 5.648 1.00 95.19 144 ILE A O 1
ATOM 1195 N N . GLU A 1 145 ? -14.123 3.835 5.778 1.00 92.19 145 GLU A N 1
ATOM 1196 C CA . GLU A 1 145 ? -14.224 4.045 4.335 1.00 92.19 145 GLU A CA 1
ATOM 1197 C C . GLU A 1 145 ? -13.145 5.038 3.892 1.00 92.19 145 GLU A C 1
ATOM 1199 O O . GLU A 1 145 ? -13.010 6.115 4.472 1.00 92.19 145 GLU A O 1
ATOM 1204 N N . LEU A 1 146 ? -12.346 4.658 2.893 1.00 90.06 146 LEU A N 1
ATOM 1205 C CA . LEU A 1 146 ? -11.338 5.529 2.295 1.00 90.06 146 LEU A CA 1
ATOM 1206 C C . LEU A 1 146 ? -11.838 6.035 0.948 1.00 90.06 146 LEU A C 1
ATOM 1208 O O . LEU A 1 146 ? -12.283 5.249 0.114 1.00 90.06 146 LEU A O 1
ATOM 1212 N N . ASP A 1 147 ? -11.700 7.338 0.726 1.00 85.56 147 ASP A N 1
ATOM 1213 C CA . ASP A 1 147 ? -12.042 7.983 -0.535 1.00 85.56 147 ASP A CA 1
ATOM 1214 C C . ASP A 1 147 ? -10.808 8.642 -1.154 1.00 85.56 147 ASP A C 1
ATOM 1216 O O . ASP A 1 147 ? -10.320 9.674 -0.690 1.00 85.56 147 ASP A O 1
ATOM 1220 N N . TRP A 1 148 ? -10.310 8.055 -2.241 1.00 84.69 148 TRP A N 1
ATOM 1221 C CA . TRP A 1 148 ? -9.151 8.578 -2.960 1.00 84.69 148 TRP A CA 1
ATOM 1222 C C . TRP A 1 148 ? -9.499 9.666 -3.980 1.00 84.69 148 TRP A C 1
ATOM 1224 O O . TRP A 1 148 ? -8.581 10.230 -4.579 1.00 84.69 148 TRP A O 1
ATOM 1234 N N . ARG A 1 149 ? -10.779 10.001 -4.205 1.00 78.88 149 ARG A N 1
ATOM 1235 C CA . ARG A 1 149 ? -11.182 11.031 -5.186 1.00 78.88 149 ARG A CA 1
ATOM 1236 C C . ARG A 1 149 ? -10.584 12.399 -4.855 1.00 78.88 149 ARG A C 1
ATOM 1238 O O . ARG A 1 149 ? -10.176 13.119 -5.764 1.00 78.88 149 ARG A O 1
ATOM 1245 N N . SER A 1 150 ? -10.455 12.722 -3.570 1.00 70.94 150 SER A N 1
ATOM 1246 C CA . SER A 1 150 ? -9.801 13.947 -3.088 1.00 70.94 150 SER A CA 1
ATOM 1247 C C . SER A 1 150 ? -8.325 14.028 -3.497 1.00 70.94 150 SER A C 1
ATOM 1249 O O . SER A 1 150 ? -7.831 15.101 -3.838 1.00 70.94 150 SER A O 1
ATOM 1251 N N . THR A 1 151 ? -7.626 12.889 -3.583 1.00 73.69 151 THR A N 1
ATOM 1252 C CA . THR A 1 151 ? -6.224 12.856 -4.037 1.00 73.69 151 THR A CA 1
ATOM 1253 C C . THR A 1 151 ? -6.066 13.195 -5.518 1.00 73.69 151 THR A C 1
ATOM 1255 O O . THR A 1 151 ? -4.998 13.637 -5.928 1.00 73.69 151 THR A O 1
ATOM 1258 N N . ALA A 1 152 ? -7.113 13.026 -6.333 1.00 70.50 152 ALA A N 1
ATOM 1259 C CA . ALA A 1 152 ? -7.098 13.470 -7.726 1.00 70.50 152 ALA A CA 1
ATOM 1260 C C . ALA A 1 152 ? -7.280 14.993 -7.846 1.00 70.50 152 ALA A C 1
ATOM 1262 O O . ALA A 1 152 ? -6.737 15.594 -8.769 1.00 70.50 152 ALA A O 1
ATOM 1263 N N . GLN A 1 153 ? -8.011 15.606 -6.908 1.00 70.94 153 GLN A N 1
ATOM 1264 C CA . GLN A 1 153 ? -8.234 17.054 -6.853 1.00 70.94 153 GLN A CA 1
ATOM 1265 C C . GLN A 1 153 ? -6.985 17.794 -6.353 1.00 70.94 153 GLN A C 1
ATOM 1267 O O . GLN A 1 153 ? -6.595 18.791 -6.951 1.00 70.94 153 GLN A O 1
ATOM 1272 N N . ASN A 1 154 ? -6.306 17.247 -5.336 1.00 78.06 154 ASN A N 1
ATOM 1273 C CA . ASN A 1 154 ? -5.100 17.824 -4.724 1.00 78.06 154 ASN A CA 1
ATOM 1274 C C . ASN A 1 154 ? -3.873 16.925 -4.930 1.00 78.06 154 ASN A C 1
ATOM 1276 O O . ASN A 1 154 ? -3.174 16.534 -3.992 1.00 78.06 154 ASN A O 1
ATOM 1280 N N . LYS A 1 155 ? -3.622 16.564 -6.192 1.00 76.12 155 LYS A N 1
ATOM 1281 C CA . LYS A 1 155 ? -2.580 15.605 -6.576 1.00 76.12 155 LYS A CA 1
ATOM 1282 C C . LYS A 1 155 ? -1.202 15.989 -6.028 1.00 76.12 155 LYS A C 1
ATOM 1284 O O . LYS A 1 155 ? -0.528 15.150 -5.431 1.00 76.12 155 LYS A O 1
ATOM 1289 N N . ASP A 1 156 ? -0.806 17.248 -6.185 1.00 77.31 156 ASP A N 1
ATOM 1290 C CA . ASP A 1 156 ? 0.520 17.727 -5.778 1.00 77.31 156 ASP A CA 1
ATOM 1291 C C . ASP A 1 156 ? 0.729 17.661 -4.264 1.00 77.31 156 ASP A C 1
ATOM 1293 O O . ASP A 1 156 ? 1.790 17.243 -3.804 1.00 77.31 156 ASP A O 1
ATOM 1297 N N . GLU A 1 157 ? -0.291 18.011 -3.482 1.00 76.88 157 GLU A N 1
ATOM 1298 C CA . GLU A 1 157 ? -0.256 17.926 -2.021 1.00 76.88 157 GLU A CA 1
ATOM 1299 C C . GLU A 1 157 ? -0.067 16.478 -1.558 1.00 76.88 157 GLU A C 1
ATOM 1301 O O . GLU A 1 157 ? 0.815 16.187 -0.747 1.00 76.88 157 GLU A O 1
ATOM 1306 N N . PHE A 1 158 ? -0.822 15.546 -2.145 1.00 80.94 158 PHE A N 1
ATOM 1307 C CA . PHE A 1 158 ? -0.698 14.125 -1.836 1.00 80.94 158 PHE A CA 1
ATOM 1308 C C . PHE A 1 158 ? 0.707 13.589 -2.138 1.00 80.94 158 PHE A C 1
ATOM 1310 O O . PHE A 1 158 ? 1.300 12.897 -1.308 1.00 80.94 158 PHE A O 1
ATOM 1317 N N . TYR A 1 159 ? 1.277 13.912 -3.304 1.00 79.75 159 TYR A N 1
ATOM 1318 C CA . TYR A 1 159 ? 2.645 13.489 -3.624 1.00 79.75 159 TYR A CA 1
ATOM 1319 C C . TYR A 1 159 ? 3.681 14.128 -2.699 1.00 79.75 159 TYR A C 1
ATOM 1321 O O . TYR A 1 159 ? 4.622 13.444 -2.302 1.00 79.75 159 TYR A O 1
ATOM 1329 N N . ARG A 1 160 ? 3.479 15.381 -2.277 1.00 78.12 160 ARG A N 1
ATOM 1330 C CA . ARG A 1 160 ? 4.372 16.045 -1.322 1.00 78.12 160 ARG A CA 1
ATOM 1331 C C . ARG A 1 160 ? 4.354 15.402 0.056 1.00 78.12 160 ARG A C 1
ATOM 1333 O O . ARG A 1 160 ? 5.422 15.217 0.630 1.00 78.12 160 ARG A O 1
ATOM 1340 N N . ALA A 1 161 ? 3.182 15.023 0.564 1.00 82.19 161 ALA A N 1
ATOM 1341 C CA . ALA A 1 161 ? 3.068 14.306 1.834 1.00 82.19 161 ALA A CA 1
ATOM 1342 C C . ALA A 1 161 ? 3.802 12.953 1.787 1.00 82.19 161 ALA A C 1
ATOM 1344 O O . ALA A 1 161 ? 4.517 12.589 2.718 1.00 82.19 161 ALA A O 1
ATOM 1345 N N . ARG A 1 162 ? 3.697 12.230 0.667 1.00 85.00 162 ARG A N 1
ATOM 1346 C CA . ARG A 1 162 ? 4.434 10.972 0.461 1.00 85.00 162 ARG A CA 1
ATOM 1347 C C . ARG A 1 162 ? 5.939 11.175 0.422 1.00 85.00 162 ARG A C 1
ATOM 1349 O O . ARG A 1 162 ? 6.684 10.446 1.068 1.00 85.00 162 ARG A O 1
ATOM 1356 N N . ASP A 1 163 ? 6.378 12.167 -0.340 1.00 82.88 163 ASP A N 1
ATOM 1357 C CA . ASP A 1 163 ? 7.792 12.488 -0.482 1.00 82.88 163 ASP A CA 1
ATOM 1358 C C . ASP A 1 163 ? 8.382 12.971 0.857 1.00 82.88 163 ASP A C 1
ATOM 1360 O O . ASP A 1 163 ? 9.506 12.604 1.199 1.00 82.88 163 ASP A O 1
ATOM 1364 N N . PHE A 1 164 ? 7.606 13.704 1.663 1.00 82.31 164 PHE A N 1
ATOM 1365 C CA . PHE A 1 164 ? 7.957 14.066 3.040 1.00 82.31 164 PHE A CA 1
ATOM 1366 C C . PHE A 1 164 ? 8.188 12.828 3.917 1.00 82.31 164 PHE A C 1
ATOM 1368 O O . PHE A 1 164 ? 9.217 12.720 4.583 1.00 82.31 164 PHE A O 1
ATOM 1375 N N . GLU A 1 165 ? 7.275 11.860 3.873 1.00 85.56 165 GLU A N 1
ATOM 1376 C CA . GLU A 1 165 ? 7.382 10.620 4.647 1.00 85.56 165 GLU A CA 1
ATOM 1377 C C . GLU A 1 165 ? 8.572 9.741 4.224 1.00 85.56 165 GLU A C 1
ATOM 1379 O O . GLU A 1 165 ? 9.206 9.097 5.067 1.00 85.56 165 GLU A O 1
ATOM 1384 N N . ILE A 1 166 ? 8.926 9.738 2.937 1.00 83.94 166 ILE A N 1
ATOM 1385 C CA . ILE A 1 166 ? 10.141 9.070 2.447 1.00 83.94 166 ILE A CA 1
ATOM 1386 C C . ILE A 1 166 ? 11.392 9.814 2.932 1.00 83.94 166 ILE A C 1
ATOM 1388 O O . ILE A 1 166 ? 12.329 9.184 3.424 1.00 83.94 166 ILE A O 1
ATOM 1392 N N . ALA A 1 167 ? 11.404 11.147 2.839 1.00 79.69 167 ALA A N 1
ATOM 1393 C CA . ALA A 1 167 ? 12.520 11.974 3.292 1.00 79.69 167 ALA A CA 1
ATOM 1394 C C . ALA A 1 167 ? 12.804 11.799 4.787 1.00 79.69 167 ALA A C 1
ATOM 1396 O O . ALA A 1 167 ? 13.963 11.646 5.169 1.00 79.69 167 ALA A O 1
ATOM 1397 N N . LYS A 1 168 ? 11.757 11.763 5.616 1.00 80.69 168 LYS A N 1
ATOM 1398 C CA . LYS A 1 168 ? 11.867 11.507 7.053 1.00 80.69 168 LYS A CA 1
ATOM 1399 C C . LYS A 1 168 ? 12.553 10.165 7.334 1.00 80.69 168 LYS A C 1
ATOM 1401 O O . LYS A 1 168 ? 13.544 10.120 8.055 1.00 80.69 168 LYS A O 1
ATOM 1406 N N . ARG A 1 169 ? 12.113 9.087 6.674 1.00 82.88 169 ARG A N 1
ATOM 1407 C CA . ARG A 1 169 ? 12.739 7.753 6.792 1.00 82.88 169 ARG A CA 1
ATOM 1408 C C . ARG A 1 169 ? 14.185 7.738 6.291 1.00 82.88 169 ARG A C 1
ATOM 1410 O O . ARG A 1 169 ? 15.040 7.083 6.875 1.00 82.88 169 ARG A O 1
ATOM 1417 N N . ASN A 1 170 ? 14.492 8.472 5.219 1.00 77.56 170 ASN A N 1
ATOM 1418 C CA . ASN A 1 170 ? 15.871 8.620 4.746 1.00 77.56 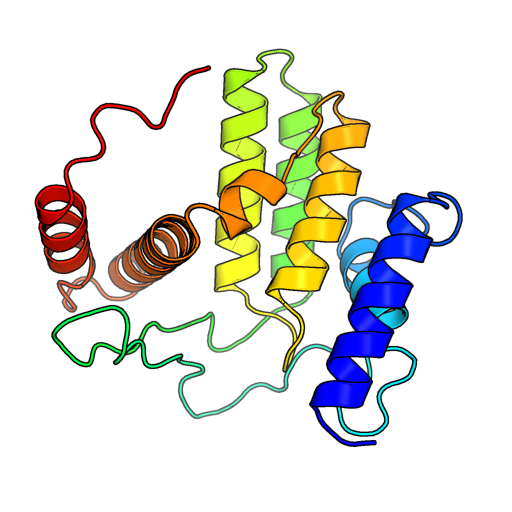170 ASN A CA 1
ATOM 1419 C C . ASN A 1 170 ? 16.762 9.348 5.766 1.00 77.56 170 ASN A C 1
ATOM 1421 O O . ASN A 1 170 ? 17.921 8.962 5.912 1.00 77.56 170 ASN A O 1
ATOM 1425 N N . ASN A 1 171 ? 16.234 10.351 6.475 1.00 72.62 171 ASN A N 1
ATOM 1426 C CA . ASN A 1 171 ? 16.953 11.091 7.514 1.00 72.62 171 ASN A CA 1
ATOM 1427 C C . ASN A 1 171 ? 17.214 10.231 8.764 1.00 72.62 171 ASN A C 1
ATOM 1429 O O . ASN A 1 171 ? 18.308 10.267 9.319 1.00 72.62 171 ASN A O 1
ATOM 1433 N N . GLU A 1 172 ? 16.252 9.390 9.159 1.00 73.12 172 GLU A N 1
ATOM 1434 C CA . GLU A 1 172 ? 16.428 8.405 10.241 1.00 73.12 172 GLU A CA 1
ATOM 1435 C C . GLU A 1 172 ? 17.569 7.411 9.947 1.00 73.12 172 GLU A C 1
ATOM 1437 O O . GLU A 1 172 ? 18.280 6.989 10.859 1.00 73.12 172 GLU A O 1
ATOM 1442 N N . ILE A 1 173 ? 17.773 7.062 8.672 1.00 67.75 173 ILE A N 1
ATOM 1443 C CA . ILE A 1 173 ? 18.838 6.151 8.225 1.00 67.75 173 ILE A CA 1
ATOM 1444 C C . ILE A 1 173 ? 20.174 6.886 8.038 1.00 67.75 173 ILE A C 1
ATOM 1446 O O . ILE A 1 173 ? 21.231 6.320 8.321 1.00 67.75 173 ILE A O 1
ATOM 1450 N N . ASN A 1 174 ? 20.153 8.130 7.547 1.00 64.88 174 ASN A N 1
ATOM 1451 C CA . ASN A 1 174 ? 21.352 8.929 7.302 1.00 64.88 174 ASN A CA 1
ATOM 1452 C C . ASN A 1 174 ? 21.139 10.424 7.638 1.00 64.88 174 ASN A C 1
ATOM 1454 O O . ASN A 1 174 ? 20.824 11.218 6.742 1.00 64.88 174 ASN A O 1
ATOM 1458 N N . PRO A 1 175 ? 21.374 10.830 8.901 1.00 59.91 175 PRO A N 1
ATOM 1459 C CA . PRO A 1 175 ? 21.012 12.153 9.413 1.00 59.91 175 PRO A CA 1
ATOM 1460 C C . PRO A 1 175 ? 21.842 13.322 8.858 1.00 59.91 175 PRO A C 1
ATOM 1462 O O . PRO A 1 175 ? 21.574 14.478 9.172 1.00 59.91 175 PRO A O 1
ATOM 1465 N N . THR A 1 176 ? 22.870 13.065 8.040 1.00 57.03 176 THR A N 1
ATOM 1466 C CA . THR A 1 176 ? 23.668 14.134 7.411 1.00 57.03 176 THR A CA 1
ATOM 1467 C C . THR A 1 176 ? 23.009 14.721 6.161 1.00 57.03 176 THR A C 1
ATOM 1469 O O . THR A 1 176 ? 23.470 15.736 5.641 1.00 57.03 176 THR A O 1
ATOM 1472 N N . ASN A 1 177 ? 21.951 14.086 5.652 1.00 59.41 177 ASN A N 1
ATOM 1473 C CA . ASN A 1 177 ? 21.178 14.571 4.517 1.00 59.41 177 ASN A CA 1
ATOM 1474 C C . ASN A 1 177 ? 19.975 15.364 5.037 1.00 59.41 177 ASN A C 1
ATOM 1476 O O . ASN A 1 177 ? 18.927 14.784 5.296 1.00 59.41 177 ASN A O 1
ATOM 1480 N N . ASP A 1 178 ? 20.108 16.689 5.142 1.00 64.69 178 ASP A N 1
ATOM 1481 C CA . ASP A 1 178 ? 19.066 17.601 5.647 1.00 64.69 178 ASP A CA 1
ATOM 1482 C C . ASP A 1 178 ? 17.894 17.777 4.644 1.00 64.69 178 ASP A C 1
ATOM 1484 O O . ASP A 1 178 ? 17.607 18.845 4.091 1.00 64.69 178 ASP A O 1
ATOM 1488 N N . ILE A 1 179 ? 17.281 16.656 4.261 1.00 66.06 179 ILE A N 1
ATOM 1489 C CA . ILE A 1 179 ? 16.139 16.570 3.350 1.00 66.06 179 ILE A CA 1
ATOM 1490 C C . ILE A 1 179 ? 14.864 16.879 4.131 1.00 66.06 179 ILE A C 1
ATOM 1492 O O . ILE A 1 179 ? 14.007 17.583 3.612 1.00 66.06 179 ILE A O 1
ATOM 1496 N N . GLU A 1 180 ? 14.761 16.433 5.383 1.00 65.00 180 GLU A N 1
ATOM 1497 C CA . GLU A 1 180 ? 13.595 16.682 6.231 1.00 65.00 180 GLU A CA 1
ATOM 1498 C C . GLU A 1 180 ? 13.370 18.179 6.490 1.00 65.00 180 GLU A C 1
ATOM 1500 O O . GLU A 1 180 ? 12.264 18.662 6.248 1.00 65.00 180 GLU A O 1
ATOM 1505 N N . ALA A 1 181 ? 14.398 18.946 6.888 1.00 66.44 181 ALA A N 1
ATOM 1506 C CA . ALA A 1 181 ? 14.231 20.386 7.109 1.00 66.44 181 ALA A CA 1
ATOM 1507 C C . ALA A 1 181 ? 13.854 21.124 5.817 1.00 66.44 181 ALA A C 1
ATOM 1509 O O . ALA A 1 181 ? 12.970 21.979 5.831 1.00 66.44 181 ALA A O 1
ATOM 1510 N N . TYR A 1 182 ? 14.451 20.738 4.684 1.00 68.50 182 TYR A N 1
ATOM 1511 C CA . TYR A 1 182 ? 14.076 21.272 3.373 1.00 68.50 182 TYR A CA 1
ATOM 1512 C C . TYR A 1 182 ? 12.604 20.992 3.039 1.00 68.50 182 TYR A C 1
ATOM 1514 O O . TYR A 1 182 ? 11.890 21.882 2.585 1.00 68.50 182 TYR A O 1
ATOM 1522 N N . MET A 1 183 ? 12.126 19.774 3.296 1.00 66.56 183 MET A N 1
ATOM 1523 C CA . MET A 1 183 ? 10.739 19.400 3.024 1.00 66.56 183 MET A CA 1
ATOM 1524 C C . MET A 1 183 ? 9.757 20.070 3.994 1.00 66.56 183 MET A C 1
ATOM 1526 O O . MET A 1 183 ? 8.663 20.438 3.575 1.00 66.56 183 MET A O 1
ATOM 1530 N N . LEU A 1 184 ? 10.148 20.298 5.255 1.00 64.06 184 LEU A N 1
ATOM 1531 C CA . LEU A 1 184 ? 9.392 21.120 6.206 1.00 64.06 184 LEU A CA 1
ATOM 1532 C C . LEU A 1 184 ? 9.290 22.577 5.737 1.00 64.06 184 LEU A C 1
ATOM 1534 O O . LEU A 1 184 ? 8.231 23.188 5.873 1.00 64.06 184 LEU A O 1
ATOM 1538 N N . GLU A 1 185 ? 10.366 23.153 5.198 1.00 65.81 185 GLU A N 1
ATOM 1539 C CA . GLU A 1 185 ? 10.330 24.497 4.615 1.00 65.81 185 GLU A CA 1
ATOM 1540 C C . GLU A 1 185 ? 9.442 24.562 3.375 1.00 65.81 185 GLU A C 1
ATOM 1542 O O . GLU A 1 185 ? 8.619 25.471 3.272 1.00 65.81 185 GLU A O 1
ATOM 1547 N N . GLU A 1 186 ? 9.562 23.599 2.459 1.00 64.62 186 GLU A N 1
ATOM 1548 C CA . GLU A 1 186 ? 8.688 23.517 1.290 1.00 64.62 186 GLU A CA 1
ATOM 1549 C C . GLU A 1 186 ? 7.226 23.358 1.722 1.00 64.62 186 GLU A C 1
ATOM 1551 O O . GLU A 1 186 ? 6.397 24.142 1.286 1.00 64.62 186 GLU A O 1
ATOM 1556 N N . ALA A 1 187 ? 6.895 22.460 2.655 1.00 56.19 187 ALA A N 1
ATOM 1557 C CA . ALA A 1 187 ? 5.529 22.312 3.169 1.00 56.19 187 ALA A CA 1
ATOM 1558 C C . ALA A 1 187 ? 4.973 23.622 3.767 1.00 56.19 187 ALA A C 1
ATOM 1560 O O . ALA A 1 187 ? 3.830 23.992 3.497 1.00 56.19 187 ALA A O 1
ATOM 1561 N N . LYS A 1 188 ? 5.793 24.377 4.514 1.00 59.38 188 LYS A N 1
ATOM 1562 C CA . LYS A 1 188 ? 5.409 25.688 5.071 1.00 59.38 188 LYS A CA 1
ATOM 1563 C C . LYS A 1 188 ? 5.142 26.743 3.995 1.00 59.38 188 LYS A C 1
ATOM 1565 O O . LYS A 1 188 ? 4.264 27.582 4.187 1.00 59.38 188 LYS A O 1
ATOM 1570 N N . ARG A 1 189 ? 5.861 26.713 2.865 1.00 58.12 189 ARG A N 1
ATOM 1571 C CA . ARG A 1 189 ? 5.682 27.672 1.754 1.00 58.12 189 ARG A CA 1
ATOM 1572 C C . ARG A 1 189 ? 4.307 27.577 1.091 1.00 58.12 189 ARG A C 1
ATOM 1574 O O . ARG A 1 189 ? 3.890 28.545 0.464 1.00 58.12 189 ARG A O 1
ATOM 1581 N N . TYR A 1 190 ? 3.601 26.459 1.253 1.00 50.31 190 TYR A N 1
ATOM 1582 C CA . TYR A 1 190 ? 2.302 26.218 0.617 1.00 50.31 190 TYR A CA 1
ATOM 1583 C C . TYR A 1 190 ? 1.111 26.185 1.591 1.00 50.31 190 TYR A C 1
ATOM 1585 O O . TYR A 1 190 ? 0.033 25.775 1.186 1.00 50.31 190 TYR A O 1
ATOM 1593 N N . ASN A 1 191 ? 1.298 26.652 2.836 1.00 39.03 191 ASN A N 1
ATOM 1594 C CA . ASN A 1 191 ? 0.272 26.991 3.837 1.00 39.03 191 ASN A CA 1
ATOM 1595 C C . ASN A 1 191 ? -1.098 26.287 3.681 1.00 39.03 191 ASN A C 1
ATOM 1597 O O . ASN A 1 191 ? -2.069 26.891 3.228 1.00 39.03 191 ASN A O 1
ATOM 1601 N N . THR A 1 192 ? -1.206 25.032 4.113 1.00 40.22 192 THR A N 1
ATOM 1602 C CA . THR A 1 192 ? -2.488 24.329 4.267 1.00 40.22 192 THR A CA 1
ATOM 1603 C C . THR A 1 192 ? -2.998 24.498 5.694 1.00 40.22 192 THR A C 1
ATOM 1605 O O . THR A 1 192 ? -2.824 23.623 6.542 1.00 40.22 192 THR A O 1
ATOM 1608 N N . GLN A 1 193 ? -3.643 25.632 5.972 1.00 34.72 193 GLN A N 1
ATOM 1609 C CA . GLN A 1 193 ? -4.398 25.820 7.215 1.00 34.72 193 GLN A CA 1
ATOM 1610 C C . GLN A 1 193 ? -5.686 24.970 7.305 1.00 34.72 193 GLN A C 1
ATOM 1612 O O . GLN A 1 193 ? -6.362 25.072 8.320 1.00 34.72 193 GLN A O 1
ATOM 1617 N N . ASP A 1 194 ? -5.993 24.079 6.349 1.00 39.31 194 ASP A N 1
ATOM 1618 C CA . ASP A 1 194 ? -7.316 23.423 6.284 1.00 39.31 194 ASP A CA 1
ATOM 1619 C C . ASP A 1 194 ? -7.360 21.875 6.261 1.00 39.31 194 ASP A C 1
ATOM 1621 O O . ASP A 1 194 ? -8.451 21.318 6.222 1.00 39.31 194 ASP A O 1
ATOM 1625 N N . TYR A 1 195 ? -6.252 21.123 6.315 1.00 42.78 195 TYR A N 1
ATOM 1626 C CA . TYR A 1 195 ? -6.294 19.731 5.801 1.00 42.78 195 TYR A CA 1
ATOM 1627 C C . TYR A 1 195 ? -5.971 18.582 6.775 1.00 42.78 195 TYR A C 1
ATOM 1629 O O . TYR A 1 195 ? -5.514 17.528 6.345 1.00 42.78 195 TYR A O 1
ATOM 1637 N N . ILE A 1 196 ? -6.282 18.715 8.073 1.00 31.78 196 ILE A N 1
ATOM 1638 C CA . ILE A 1 196 ? -6.494 17.547 8.963 1.00 31.78 196 ILE A CA 1
ATOM 1639 C C . ILE A 1 196 ? -7.640 17.830 9.947 1.00 31.78 196 ILE A C 1
ATOM 1641 O O . ILE A 1 196 ? -7.405 18.003 11.140 1.00 31.78 196 ILE A O 1
ATOM 1645 N N . ALA A 1 197 ? -8.873 17.911 9.446 1.00 27.50 197 ALA A N 1
ATOM 1646 C CA . ALA A 1 197 ? -10.102 17.526 10.154 1.00 27.50 197 ALA A CA 1
ATOM 1647 C C . ALA A 1 197 ? -11.329 17.928 9.326 1.00 27.50 197 ALA A C 1
ATOM 1649 O O . ALA A 1 197 ? -11.733 19.085 9.345 1.00 27.50 197 ALA A O 1
ATOM 1650 N N . THR A 1 198 ? -11.961 16.950 8.681 1.00 30.14 198 THR A N 1
ATOM 1651 C CA . THR A 1 198 ? -13.413 16.742 8.804 1.00 30.14 198 THR A CA 1
ATOM 1652 C C . THR A 1 198 ? -13.673 15.248 8.838 1.00 30.14 198 THR A C 1
ATOM 1654 O O . THR A 1 198 ? -12.957 14.525 8.111 1.00 30.14 198 THR A O 1
#

pLDDT: mean 81.43, std 17.02, range [27.5, 98.56]

Secondary structure (DSSP, 8-state):
--HHHHHHHHHHHHHHHHH-TTSS---SSHHHHHHHHHHHTTT-SSSSSTTPPPPP-SS--EEE-TTT-SS--EEEPPSS--HHHHHHHHHHHHHHHHT---HHHHHHHHHHHHHHHHHH--SSS-HHHHHHHHHHHHHHHTT-----HHHHHTHHHHHHHHHHHHHHHHHHH-TTSTHHHHHHHHHHHT--TT-S--